Protein AF-A0A523MZY7-F1 (afdb_monomer_lite)

Structure (mmCIF, N/CA/C/O backbone):
data_AF-A0A523MZY7-F1
#
_entry.id   AF-A0A523MZY7-F1
#
loop_
_atom_site.group_PDB
_atom_site.id
_atom_site.type_symbol
_atom_site.label_atom_id
_atom_site.label_alt_id
_atom_site.label_comp_id
_atom_site.label_asym_id
_atom_site.label_entity_id
_atom_site.label_seq_id
_atom_site.pdbx_PDB_ins_code
_atom_site.Cartn_x
_atom_site.Cartn_y
_atom_site.Cartn_z
_atom_site.occupancy
_atom_site.B_iso_or_equiv
_atom_site.auth_seq_id
_atom_site.auth_comp_id
_atom_site.auth_asym_id
_atom_site.auth_atom_id
_atom_site.pdbx_PDB_model_num
ATOM 1 N N . PHE A 1 1 ? -5.854 -9.853 0.002 1.00 56.59 1 PHE A N 1
ATOM 2 C CA . PHE A 1 1 ? -6.912 -9.761 1.016 1.00 56.59 1 PHE A CA 1
ATOM 3 C C . PHE A 1 1 ? -6.216 -9.323 2.277 1.00 56.59 1 PHE A C 1
ATOM 5 O O . PHE A 1 1 ? -5.352 -10.054 2.744 1.00 56.59 1 PHE A O 1
ATOM 12 N N . GLY A 1 2 ? -6.508 -8.114 2.736 1.00 79.75 2 GLY A N 1
ATOM 13 C CA . GLY A 1 2 ? -5.930 -7.558 3.950 1.00 79.75 2 GLY A CA 1
ATOM 14 C C . GLY A 1 2 ? -7.008 -7.494 5.013 1.00 79.75 2 GLY A C 1
ATOM 15 O O . GLY A 1 2 ? -8.103 -7.003 4.743 1.00 79.75 2 GLY A O 1
ATOM 16 N N . ILE A 1 3 ? -6.705 -8.009 6.194 1.00 89.06 3 ILE A N 1
ATOM 17 C CA . ILE A 1 3 ? -7.482 -7.787 7.408 1.00 89.06 3 ILE A CA 1
ATOM 18 C C . ILE A 1 3 ? -6.542 -7.161 8.427 1.00 89.06 3 ILE A C 1
ATOM 20 O O . ILE A 1 3 ? -5.406 -7.611 8.577 1.00 89.06 3 ILE A O 1
ATOM 24 N N . ARG A 1 4 ? -7.006 -6.124 9.118 1.00 88.56 4 ARG A N 1
ATOM 25 C CA . ARG A 1 4 ? -6.245 -5.470 10.176 1.00 88.56 4 ARG A CA 1
ATOM 26 C C . ARG A 1 4 ? -7.137 -5.216 11.378 1.00 88.56 4 ARG A C 1
ATOM 28 O O . ARG A 1 4 ? -8.216 -4.648 11.254 1.00 88.56 4 ARG A O 1
ATOM 35 N N . SER A 1 5 ? -6.627 -5.618 12.532 1.00 83.25 5 SER A N 1
ATOM 36 C CA . SER A 1 5 ? -7.040 -5.162 13.854 1.00 83.25 5 SER A CA 1
ATOM 37 C C . SER A 1 5 ? -5.764 -4.697 14.546 1.00 83.25 5 SER A C 1
ATOM 39 O O . SER A 1 5 ? -4.733 -5.356 14.396 1.00 83.25 5 SER A O 1
ATOM 41 N N . GLY A 1 6 ? -5.792 -3.539 15.200 1.00 72.88 6 GLY A N 1
ATOM 42 C CA . GLY A 1 6 ? -4.598 -2.951 15.824 1.00 72.88 6 GLY A CA 1
ATOM 43 C C . GLY A 1 6 ? -4.802 -2.468 17.256 1.00 72.88 6 GLY A C 1
ATOM 44 O O . GLY A 1 6 ? -3.827 -2.112 17.899 1.00 72.88 6 GLY A O 1
ATOM 45 N N . ASP A 1 7 ? -6.040 -2.432 17.746 1.00 83.12 7 ASP A N 1
ATOM 46 C CA . ASP A 1 7 ? -6.404 -1.755 18.995 1.00 83.12 7 ASP A CA 1
ATOM 47 C C . ASP A 1 7 ? -7.493 -2.479 19.800 1.00 83.12 7 ASP A C 1
ATOM 49 O O . ASP A 1 7 ? -8.130 -1.878 20.663 1.00 83.12 7 ASP A O 1
ATOM 53 N N . ASP A 1 8 ? -7.758 -3.746 19.476 1.00 83.56 8 ASP A N 1
ATOM 54 C CA . ASP A 1 8 ? -8.823 -4.564 20.068 1.00 83.56 8 ASP A CA 1
ATOM 55 C C . ASP A 1 8 ? -10.235 -3.943 20.005 1.00 83.56 8 ASP A C 1
ATOM 57 O O . ASP A 1 8 ? -11.149 -4.359 20.723 1.00 83.56 8 ASP A O 1
ATOM 61 N N . GLN A 1 9 ? -10.450 -2.962 19.125 1.00 90.44 9 GLN A N 1
ATOM 62 C CA . GLN A 1 9 ? -11.734 -2.279 18.967 1.00 90.44 9 GLN A CA 1
ATOM 63 C C . GLN A 1 9 ? -12.217 -2.306 17.524 1.00 90.44 9 GLN A C 1
ATOM 65 O O . GLN A 1 9 ? -13.393 -2.583 17.282 1.00 90.44 9 GLN A O 1
ATOM 70 N N . HIS A 1 10 ? -11.319 -2.065 16.575 1.00 92.44 10 HIS A N 1
ATOM 71 C CA . HIS A 1 10 ? -11.664 -1.878 15.177 1.00 92.44 10 HIS A CA 1
ATOM 72 C C . HIS A 1 10 ? -11.153 -3.031 14.321 1.00 92.44 10 HIS A C 1
ATOM 74 O O . HIS A 1 10 ? -10.020 -3.489 14.459 1.00 92.44 10 HIS A O 1
ATOM 80 N N . VAL A 1 11 ? -11.983 -3.465 13.374 1.00 94.69 11 VAL A N 1
ATOM 81 C CA . VAL A 1 11 ? -11.591 -4.438 12.349 1.00 94.69 11 VAL A CA 1
ATOM 82 C C . VAL A 1 11 ? -11.784 -3.800 10.987 1.00 94.69 11 VAL A C 1
ATOM 84 O O . VAL A 1 11 ? -12.875 -3.338 10.659 1.00 94.69 11 VAL A O 1
ATOM 87 N N . LEU A 1 12 ? -10.723 -3.780 10.187 1.00 96.56 12 LEU A N 1
ATOM 88 C CA . LEU A 1 12 ? -10.733 -3.277 8.822 1.00 96.56 12 LEU A CA 1
ATOM 89 C C . LEU A 1 12 ? -10.444 -4.430 7.864 1.00 96.56 12 LEU A C 1
ATOM 91 O O . LEU A 1 12 ? -9.516 -5.209 8.082 1.00 96.56 12 LEU A O 1
ATOM 95 N N . VAL A 1 13 ? -11.223 -4.535 6.791 1.00 96.75 13 VAL A N 1
ATOM 96 C CA . VAL A 1 13 ? -11.083 -5.587 5.780 1.00 96.75 13 VAL A CA 1
ATOM 97 C C . VAL A 1 13 ? -11.081 -4.973 4.389 1.00 96.75 13 VAL A C 1
ATOM 99 O O . VAL A 1 13 ? -12.036 -4.307 3.993 1.00 96.75 13 VAL A O 1
ATOM 102 N N . ALA A 1 14 ? -10.028 -5.243 3.621 1.00 97.25 14 ALA A N 1
ATOM 103 C CA . ALA A 1 14 ? -9.974 -4.959 2.195 1.00 97.25 14 ALA A CA 1
ATOM 104 C C . ALA A 1 14 ? -10.728 -6.049 1.416 1.00 97.25 14 ALA A C 1
ATOM 106 O O . ALA A 1 14 ? -10.234 -7.164 1.211 1.00 97.25 14 ALA A O 1
ATOM 107 N N . ASP A 1 15 ? -11.940 -5.711 0.980 1.00 96.69 15 ASP A N 1
ATOM 108 C CA . ASP A 1 15 ? -12.843 -6.562 0.209 1.00 96.69 15 ASP A CA 1
ATOM 109 C C . ASP A 1 15 ? -12.569 -6.358 -1.290 1.00 96.69 15 ASP A C 1
ATOM 111 O O . ASP A 1 15 ? -13.301 -5.680 -2.017 1.00 96.69 15 ASP A O 1
ATOM 115 N N . LYS A 1 16 ? -11.414 -6.890 -1.710 1.00 95.31 16 LYS A N 1
ATOM 116 C CA . LYS A 1 16 ? -10.742 -6.615 -2.989 1.00 95.31 16 LYS A CA 1
ATOM 117 C C . LYS A 1 16 ? -11.675 -6.640 -4.196 1.00 95.31 16 LYS A C 1
ATOM 119 O O . LYS A 1 16 ? -11.757 -5.658 -4.926 1.00 95.31 16 LYS A O 1
ATOM 124 N N . ASP A 1 17 ? -12.347 -7.763 -4.424 1.00 95.06 17 ASP A N 1
ATOM 125 C CA . ASP A 1 17 ? -13.123 -7.977 -5.653 1.00 95.06 17 ASP A CA 1
ATOM 126 C C . ASP A 1 17 ? -14.490 -7.273 -5.617 1.00 95.06 17 ASP A C 1
ATOM 128 O O . ASP A 1 17 ? -15.185 -7.217 -6.623 1.00 95.06 17 ASP A O 1
ATOM 132 N N . ASN A 1 18 ? -14.839 -6.678 -4.475 1.00 96.25 18 ASN A N 1
ATOM 133 C CA . ASN A 1 18 ? -15.982 -5.787 -4.307 1.00 96.25 18 ASN A CA 1
ATOM 134 C C . ASN A 1 18 ? -15.560 -4.307 -4.249 1.00 96.25 18 ASN A C 1
ATOM 136 O O . ASN A 1 18 ? -16.384 -3.445 -3.942 1.00 96.25 18 ASN A O 1
ATOM 140 N N . HIS A 1 19 ? -14.282 -4.011 -4.525 1.00 97.00 19 HIS A N 1
ATOM 141 C CA . HIS A 1 19 ? -13.749 -2.660 -4.699 1.00 97.00 19 HIS A CA 1
ATOM 142 C C . HIS A 1 19 ? -14.017 -1.732 -3.507 1.00 97.00 19 HIS A C 1
ATOM 144 O O . HIS A 1 19 ? -14.369 -0.563 -3.680 1.00 97.00 19 HIS A O 1
ATOM 150 N N . ARG A 1 20 ? -13.882 -2.262 -2.285 1.00 97.25 20 ARG A N 1
ATOM 151 C CA . AR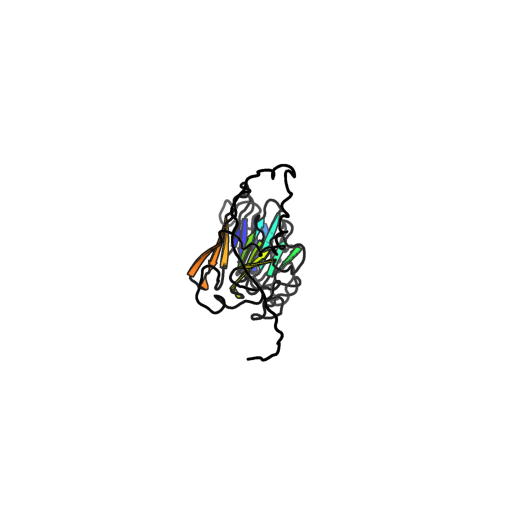G A 1 20 ? -14.187 -1.526 -1.054 1.00 97.25 20 ARG A CA 1
ATOM 152 C C . ARG A 1 20 ? -13.337 -1.960 0.132 1.00 97.25 20 ARG A C 1
ATOM 154 O O . ARG A 1 20 ? -12.790 -3.061 0.157 1.00 97.25 20 ARG A O 1
ATOM 161 N N . VAL A 1 21 ? -13.283 -1.098 1.141 1.00 97.75 21 VAL A N 1
ATOM 162 C CA . VAL A 1 21 ? -12.788 -1.448 2.478 1.00 97.75 21 VAL A CA 1
ATOM 163 C C . VAL A 1 21 ? -13.945 -1.348 3.458 1.00 97.75 21 VAL A C 1
ATOM 165 O O . VAL A 1 21 ? -14.637 -0.333 3.496 1.00 97.75 21 VAL A O 1
ATOM 168 N N . LEU A 1 22 ? -14.152 -2.405 4.233 1.00 96.88 22 LEU A N 1
ATOM 169 C CA . LEU A 1 22 ? -15.169 -2.485 5.272 1.00 96.88 22 LEU A CA 1
ATOM 170 C C . LEU A 1 22 ? -14.530 -2.248 6.635 1.00 96.88 22 LEU A C 1
ATOM 172 O O . LEU A 1 22 ? -13.467 -2.795 6.920 1.00 96.88 22 LEU A O 1
ATOM 176 N N . ILE A 1 23 ? -15.186 -1.448 7.468 1.00 96.56 23 ILE A N 1
ATOM 177 C CA . ILE A 1 23 ? -14.734 -1.126 8.819 1.00 96.56 23 ILE A CA 1
ATOM 178 C C . ILE A 1 23 ? -15.853 -1.472 9.793 1.00 96.56 23 ILE A C 1
ATOM 180 O O . ILE A 1 23 ? -16.977 -0.979 9.668 1.00 96.56 23 ILE A O 1
ATOM 184 N N . TRP A 1 24 ? -15.519 -2.286 10.784 1.00 95.94 24 TRP A N 1
ATOM 185 C CA . TRP A 1 24 ? -16.315 -2.481 11.983 1.00 95.94 24 TRP A CA 1
ATOM 186 C C . TRP A 1 24 ? -15.706 -1.633 13.094 1.00 95.94 24 TRP A C 1
ATOM 188 O O . TRP A 1 24 ? -14.524 -1.768 13.407 1.00 95.94 24 TRP A O 1
ATOM 198 N N . GLN A 1 25 ? -16.517 -0.766 13.695 1.00 92.50 25 GLN A N 1
ATOM 199 C CA . GLN A 1 25 ? -16.119 0.073 14.830 1.00 92.50 25 GLN A CA 1
ATOM 200 C C . GLN A 1 25 ? -16.087 -0.693 16.154 1.00 92.50 25 GLN A C 1
ATOM 202 O O . GLN A 1 25 ? -15.711 -0.155 17.192 1.00 92.50 25 GLN A O 1
ATOM 207 N N . LYS A 1 26 ? -16.554 -1.941 16.125 1.00 90.06 26 LYS A N 1
ATOM 208 C CA . LYS A 1 26 ? -16.527 -2.878 17.239 1.00 90.06 26 LYS A CA 1
ATOM 209 C C . LYS A 1 26 ? -16.187 -4.251 16.703 1.00 90.06 26 LYS A C 1
ATOM 211 O O . LYS A 1 26 ? -16.700 -4.634 15.653 1.00 90.06 26 LYS A O 1
ATOM 216 N N . ILE A 1 27 ? -15.415 -5.020 17.462 1.00 89.44 27 ILE A N 1
ATOM 217 C CA . ILE A 1 27 ? -15.162 -6.421 17.129 1.00 89.44 27 ILE A CA 1
ATOM 218 C C . ILE A 1 27 ? -16.510 -7.160 17.005 1.00 89.44 27 ILE A C 1
ATOM 220 O O . ILE A 1 27 ? -17.292 -7.175 17.965 1.00 89.44 27 ILE A O 1
ATOM 224 N N . PRO A 1 28 ? -16.810 -7.766 15.841 1.00 88.19 28 PRO A N 1
ATOM 225 C CA . PRO A 1 28 ? -18.049 -8.504 15.650 1.00 88.19 28 PRO A CA 1
ATOM 226 C C . PRO A 1 28 ? -18.034 -9.782 16.498 1.00 88.19 28 PRO A C 1
ATOM 228 O O . PRO A 1 28 ? -17.100 -10.575 16.425 1.00 88.19 28 PRO A O 1
ATOM 231 N N . PHE A 1 29 ? -19.084 -9.996 17.295 1.00 88.25 29 PHE A N 1
ATOM 232 C CA . PHE A 1 29 ? -19.217 -11.169 18.179 1.00 88.25 29 PHE A CA 1
ATOM 233 C C . PHE A 1 29 ? -20.320 -12.151 17.760 1.00 88.25 29 PHE A C 1
ATOM 235 O O . PHE A 1 29 ? -20.590 -13.111 18.475 1.00 88.25 29 PHE A O 1
ATOM 242 N N . ASN A 1 30 ? -20.961 -11.913 16.614 1.00 91.88 30 ASN A N 1
ATOM 243 C CA . ASN A 1 30 ? -21.962 -12.797 16.022 1.00 91.88 30 ASN A CA 1
ATOM 244 C C . ASN A 1 30 ? -21.773 -12.863 14.504 1.00 91.88 30 ASN A C 1
ATOM 246 O O . ASN A 1 30 ? -21.334 -11.891 13.884 1.00 91.88 30 ASN A O 1
ATOM 250 N N . ASP A 1 31 ? -22.182 -13.981 13.910 1.00 91.88 31 ASP A N 1
ATOM 251 C CA . ASP A 1 31 ? -22.191 -14.164 12.460 1.00 91.88 31 ASP A CA 1
ATOM 252 C C . ASP A 1 31 ? -23.152 -13.185 11.770 1.00 91.88 31 ASP A C 1
ATOM 254 O O . ASP A 1 31 ? -24.211 -12.839 12.298 1.00 91.88 31 ASP A O 1
ATOM 258 N N . GLY A 1 32 ? -22.797 -12.759 10.554 1.00 88.69 32 GLY A N 1
ATOM 259 C CA . GLY A 1 32 ? -23.635 -11.869 9.741 1.00 88.69 32 GLY A CA 1
ATOM 260 C C . GLY A 1 32 ? -23.667 -10.413 10.217 1.00 88.69 32 GLY A C 1
ATOM 261 O O . GLY A 1 32 ? -24.560 -9.664 9.828 1.00 88.69 32 GLY A O 1
ATOM 262 N N . TRP A 1 33 ? -22.716 -10.000 11.056 1.00 91.88 33 TRP A N 1
ATOM 263 C CA . TRP A 1 33 ? -22.623 -8.623 11.528 1.00 91.88 33 TRP A CA 1
ATOM 264 C C . TRP A 1 33 ? -22.235 -7.659 10.398 1.00 91.88 33 TRP A C 1
ATOM 266 O O . TRP A 1 33 ? -21.157 -7.769 9.812 1.00 91.88 33 TRP A O 1
ATOM 276 N N . ASN A 1 34 ? -23.081 -6.663 10.134 1.00 92.38 34 ASN A N 1
ATOM 277 C CA . ASN A 1 34 ? -22.824 -5.642 9.118 1.00 92.38 34 ASN A CA 1
ATOM 278 C C . ASN A 1 34 ? -21.663 -4.713 9.496 1.00 92.38 34 ASN A C 1
ATOM 280 O O . ASN A 1 34 ? -21.620 -4.200 10.609 1.00 92.38 34 ASN A O 1
ATOM 284 N N . ALA A 1 35 ? -20.773 -4.424 8.549 1.00 95.31 35 ALA A N 1
ATOM 285 C CA . ALA A 1 35 ? -19.801 -3.350 8.729 1.00 95.31 35 ALA A CA 1
ATOM 286 C C . ALA A 1 35 ? -20.507 -2.010 9.000 1.00 95.31 35 ALA A C 1
ATOM 288 O O . ALA A 1 35 ? -21.616 -1.772 8.516 1.00 95.31 35 ALA A O 1
ATOM 289 N N . ASP A 1 36 ? -19.845 -1.131 9.745 1.00 95.88 36 ASP A N 1
ATOM 290 C CA . ASP A 1 36 ? -20.361 0.196 10.082 1.00 95.88 36 ASP A CA 1
ATOM 291 C C . ASP A 1 36 ? -20.020 1.220 8.993 1.00 95.88 36 ASP A C 1
ATOM 293 O O . ASP A 1 36 ? -20.803 2.131 8.722 1.00 95.88 36 ASP A O 1
ATOM 297 N N . VAL A 1 37 ? -18.853 1.068 8.354 1.00 97.06 37 VAL A N 1
ATOM 298 C CA . VAL A 1 37 ? -18.351 1.987 7.324 1.00 97.06 37 VAL A CA 1
ATOM 299 C C . VAL A 1 37 ? -17.821 1.227 6.109 1.00 97.06 37 VAL A C 1
ATOM 301 O O . VAL A 1 37 ? -17.191 0.177 6.231 1.00 97.06 37 VAL A O 1
ATOM 304 N N . CYS A 1 38 ? -18.065 1.788 4.927 1.00 97.50 38 CYS A N 1
ATOM 305 C CA . CYS A 1 38 ? -17.578 1.324 3.638 1.00 97.50 38 CYS A CA 1
ATOM 306 C C . CYS A 1 38 ? -16.819 2.444 2.912 1.00 97.50 38 CYS A C 1
ATOM 308 O O . CYS A 1 38 ? -17.392 3.479 2.561 1.00 97.50 38 CYS A O 1
ATOM 310 N N . LEU A 1 39 ? -15.527 2.234 2.659 1.00 97.88 39 LEU A N 1
ATOM 311 C CA . LEU A 1 39 ? -14.688 3.127 1.856 1.00 97.88 39 LEU A CA 1
ATOM 312 C C . LEU A 1 39 ? -14.619 2.657 0.403 1.00 97.88 39 LEU A C 1
ATOM 314 O O . LEU A 1 39 ? -14.754 1.468 0.118 1.00 97.88 39 LEU A O 1
ATOM 318 N N . GLY A 1 40 ? -14.386 3.595 -0.516 1.00 96.38 40 GLY A N 1
ATOM 319 C CA . GLY A 1 40 ? -14.302 3.333 -1.958 1.00 96.38 40 GLY A CA 1
ATOM 320 C C . GLY A 1 40 ? -15.642 3.352 -2.693 1.00 96.38 40 GLY A C 1
ATOM 321 O O . GLY A 1 40 ? -15.675 3.576 -3.901 1.00 96.38 40 GLY A O 1
ATOM 322 N N . GLN A 1 41 ? -16.752 3.192 -1.972 1.00 96.56 41 GLN A N 1
ATOM 323 C CA . GLN A 1 41 ? -18.109 3.106 -2.518 1.00 96.56 41 GLN A CA 1
ATOM 324 C C . GLN A 1 41 ? -19.040 4.149 -1.892 1.00 96.56 41 GLN A C 1
ATOM 326 O O . GLN A 1 41 ? -18.703 4.768 -0.881 1.00 96.56 41 GLN A O 1
ATOM 331 N N . PHE A 1 42 ? -20.216 4.346 -2.497 1.00 93.69 42 PHE A N 1
ATOM 332 C CA . PHE A 1 42 ? -21.271 5.189 -1.920 1.00 93.69 42 PHE A CA 1
ATOM 333 C C . PHE A 1 42 ? -21.856 4.575 -0.643 1.00 93.69 42 PHE A C 1
ATOM 335 O O . PHE A 1 42 ? -22.173 5.296 0.306 1.00 93.69 42 PHE A O 1
ATOM 342 N N . GLY A 1 43 ? -21.965 3.249 -0.597 1.00 94.12 43 GLY A N 1
ATOM 343 C CA . GLY A 1 43 ? -22.497 2.528 0.543 1.00 94.12 43 GLY A CA 1
ATOM 344 C C . GLY A 1 43 ? -22.133 1.049 0.538 1.00 94.12 43 GLY A C 1
ATOM 345 O O . GLY A 1 43 ? -21.089 0.632 0.040 1.00 94.12 43 GLY A O 1
ATOM 346 N N . MET A 1 44 ? -22.991 0.259 1.181 1.00 94.25 44 MET A N 1
ATOM 347 C CA . MET A 1 44 ? -22.739 -1.150 1.483 1.00 94.25 44 MET A CA 1
ATOM 348 C C . MET A 1 44 ? -23.112 -2.099 0.346 1.00 94.25 44 MET A C 1
ATOM 350 O O . MET A 1 44 ? -22.777 -3.279 0.441 1.00 94.25 44 MET A O 1
ATOM 354 N N . ASP A 1 45 ? -23.748 -1.632 -0.730 1.00 93.56 45 ASP A N 1
ATOM 355 C CA . ASP A 1 45 ? -24.349 -2.482 -1.772 1.00 93.56 45 ASP A CA 1
ATOM 356 C C . ASP A 1 45 ? -23.632 -2.385 -3.124 1.00 93.56 45 ASP A C 1
ATOM 358 O O . ASP A 1 45 ? -23.650 -3.339 -3.899 1.00 93.56 45 ASP A O 1
ATOM 362 N N . GLU A 1 46 ? -22.908 -1.297 -3.374 1.00 94.81 46 GLU A N 1
ATOM 363 C CA . GLU A 1 46 ? -22.152 -1.082 -4.605 1.00 94.81 46 GLU A CA 1
ATOM 364 C C . GLU A 1 46 ? -20.856 -1.899 -4.630 1.00 94.81 46 GLU A C 1
ATOM 366 O O . GLU A 1 46 ? -20.206 -2.111 -3.603 1.00 94.81 46 GLU A O 1
ATOM 371 N N . ARG A 1 47 ? -20.491 -2.390 -5.817 1.00 94.75 47 ARG A N 1
ATOM 372 C CA . ARG A 1 47 ? -19.370 -3.325 -6.011 1.00 94.75 47 ARG A CA 1
ATOM 373 C C . ARG A 1 47 ? -18.469 -2.961 -7.179 1.00 94.75 47 ARG A C 1
ATOM 375 O O . ARG A 1 47 ? -17.490 -3.648 -7.416 1.00 94.75 47 ARG A O 1
ATOM 382 N N . GLU A 1 48 ? -18.803 -1.919 -7.926 1.00 97.12 48 GLU A N 1
ATOM 383 C CA . GLU A 1 48 ? -18.102 -1.611 -9.165 1.00 97.12 48 GLU A CA 1
ATOM 384 C C . GLU A 1 48 ? -16.804 -0.852 -8.891 1.00 97.12 48 GLU A C 1
ATOM 386 O O . GLU A 1 48 ? -16.757 0.058 -8.053 1.00 97.12 48 GLU A O 1
ATOM 391 N N . ALA A 1 49 ? -15.753 -1.196 -9.635 1.00 97.19 49 ALA A N 1
ATOM 392 C CA . ALA A 1 49 ? -14.488 -0.475 -9.608 1.00 97.19 49 ALA A CA 1
ATOM 393 C C . ALA A 1 49 ? -14.722 1.014 -9.847 1.00 97.19 49 ALA A C 1
ATOM 395 O O . ALA A 1 49 ? -15.430 1.388 -10.783 1.00 97.19 49 ALA A O 1
ATOM 396 N N . ASN A 1 50 ? -14.129 1.857 -9.003 1.00 97.31 50 ASN A N 1
ATOM 397 C CA . ASN A 1 50 ? -14.264 3.305 -9.102 1.00 97.31 50 ASN A CA 1
ATOM 398 C C . ASN A 1 50 ? -15.729 3.772 -9.235 1.00 97.31 50 ASN A C 1
ATOM 400 O O . ASN A 1 50 ? -16.046 4.700 -9.971 1.00 97.31 50 ASN A O 1
ATOM 404 N N . ARG A 1 51 ? -16.641 3.090 -8.523 1.00 96.06 51 ARG A N 1
ATOM 405 C CA . ARG A 1 51 ? -18.091 3.355 -8.524 1.00 96.06 51 ARG A CA 1
ATOM 406 C C . ARG A 1 51 ? -18.740 3.256 -9.912 1.00 96.06 51 ARG A C 1
ATOM 408 O O . ARG A 1 51 ? -19.735 3.926 -10.181 1.00 96.06 51 ARG A O 1
ATOM 415 N N . GLY A 1 52 ? -18.196 2.401 -10.778 1.00 95.31 52 GLY A N 1
ATOM 416 C CA . GLY A 1 52 ? -18.723 2.133 -12.119 1.00 95.31 52 GLY A CA 1
ATOM 417 C C . GLY A 1 52 ? -18.086 2.963 -13.230 1.00 95.31 52 GLY A C 1
ATOM 418 O O . GLY A 1 52 ? -18.422 2.755 -14.394 1.00 95.31 52 GLY A O 1
ATOM 419 N N . ASP A 1 53 ? -17.155 3.859 -12.903 1.00 94.31 53 ASP A N 1
ATOM 420 C CA . ASP A 1 53 ? -16.390 4.632 -13.878 1.00 94.31 53 ASP A CA 1
ATOM 421 C C . ASP A 1 53 ? -14.900 4.323 -13.719 1.00 94.31 53 ASP A C 1
ATOM 423 O O . ASP A 1 53 ? -14.182 4.949 -12.943 1.00 94.31 53 ASP A O 1
ATOM 427 N N . PHE A 1 54 ? -14.444 3.289 -14.432 1.00 89.06 54 PHE A N 1
ATOM 428 C CA . PHE A 1 54 ? -13.115 2.705 -14.247 1.00 89.06 54 PHE A CA 1
ATOM 429 C C . PHE A 1 54 ? -11.979 3.732 -14.345 1.00 89.06 54 PHE A C 1
ATOM 431 O O . PHE A 1 54 ? -11.011 3.610 -13.597 1.00 89.06 54 PHE A O 1
ATOM 438 N N . ASP A 1 55 ? -12.092 4.737 -15.216 1.00 90.69 55 ASP A N 1
ATOM 439 C CA . ASP A 1 55 ? -11.030 5.721 -15.450 1.00 90.69 55 ASP A CA 1
ATOM 440 C C . ASP A 1 55 ? -11.159 6.979 -14.584 1.00 90.69 55 ASP A C 1
ATOM 442 O O . ASP A 1 55 ? -10.160 7.655 -14.331 1.00 90.69 55 ASP A O 1
ATOM 446 N N . ASN A 1 56 ? -12.355 7.273 -14.076 1.00 93.12 56 ASN A N 1
ATOM 447 C CA . ASN A 1 56 ? -12.605 8.435 -13.236 1.00 93.12 56 ASN A CA 1
ATOM 448 C C . ASN A 1 56 ? -12.336 8.121 -11.760 1.00 93.12 56 ASN A C 1
ATOM 450 O O . ASN A 1 56 ? -13.233 7.819 -10.971 1.00 93.12 56 ASN A O 1
ATOM 454 N N . VAL A 1 57 ? -11.061 8.182 -11.392 1.00 97.38 57 VAL A N 1
ATOM 455 C CA . VAL A 1 57 ? -10.623 8.015 -10.006 1.00 97.38 57 VAL A CA 1
ATOM 456 C C . VAL A 1 57 ? -10.725 9.324 -9.231 1.00 97.38 57 VAL A C 1
ATOM 458 O O . VAL A 1 57 ? -10.411 10.397 -9.737 1.00 97.38 57 VAL A O 1
ATOM 461 N N . THR A 1 58 ? -11.145 9.232 -7.975 1.00 98.12 58 THR A N 1
ATOM 462 C CA . THR A 1 58 ? -11.274 10.364 -7.050 1.00 98.12 58 THR A CA 1
ATOM 463 C C . THR A 1 58 ? -10.707 9.958 -5.676 1.00 98.12 58 THR A C 1
ATOM 465 O O . THR A 1 58 ? -10.338 8.788 -5.494 1.00 98.12 58 THR A O 1
ATOM 468 N N . PRO A 1 59 ? -10.583 10.865 -4.684 1.00 98.31 59 PRO A N 1
ATOM 469 C CA . PRO A 1 59 ? -10.125 10.478 -3.344 1.00 98.31 59 PRO A CA 1
ATOM 470 C C . PRO A 1 59 ? -11.100 9.557 -2.591 1.00 98.31 59 PRO A C 1
ATOM 472 O O . PRO A 1 59 ? -10.731 9.000 -1.560 1.00 98.31 59 PRO A O 1
ATOM 475 N N . GLU A 1 60 ? -12.335 9.390 -3.068 1.00 97.94 60 GLU A N 1
ATOM 476 C CA . GLU A 1 60 ? -13.371 8.567 -2.437 1.00 97.94 60 GLU A CA 1
ATOM 477 C C . GLU A 1 60 ? -13.569 7.186 -3.093 1.00 97.94 60 GLU A C 1
ATOM 479 O O . GLU A 1 60 ? -14.413 6.406 -2.630 1.00 97.94 60 GLU A O 1
ATOM 484 N N . THR A 1 61 ? -12.858 6.892 -4.187 1.00 98.06 61 THR A N 1
ATOM 485 C CA . THR A 1 61 ? -13.037 5.676 -4.995 1.00 98.06 61 THR A CA 1
ATOM 486 C C . THR A 1 61 ? -11.913 4.666 -4.796 1.00 98.06 61 THR A C 1
ATOM 488 O O . THR A 1 61 ? -10.761 5.037 -4.582 1.00 98.06 61 THR A O 1
ATOM 491 N N . LEU A 1 62 ? -12.234 3.377 -4.923 1.00 98.06 62 LEU A N 1
ATOM 492 C CA . LEU A 1 62 ? -11.255 2.289 -4.887 1.00 98.06 62 LEU A CA 1
ATOM 493 C C . LEU A 1 62 ? -11.433 1.341 -6.078 1.00 98.06 62 LEU A C 1
ATOM 495 O O . LEU A 1 62 ? -12.525 1.185 -6.633 1.00 98.06 62 LEU A O 1
ATOM 499 N N . SER A 1 63 ? -10.350 0.660 -6.431 1.00 97.94 63 SER A N 1
ATOM 500 C CA . SER A 1 63 ? -10.281 -0.387 -7.434 1.00 97.94 63 SER A CA 1
ATOM 501 C C . SER A 1 63 ? -9.348 -1.507 -6.967 1.00 97.94 63 SER A C 1
ATOM 503 O O . SER A 1 63 ? -8.135 -1.340 -6.898 1.00 97.94 63 SER A O 1
ATOM 505 N N . PHE A 1 64 ? -9.910 -2.682 -6.669 1.00 97.31 64 PHE A N 1
ATOM 506 C CA . PHE A 1 64 ? -9.159 -3.844 -6.184 1.00 97.31 64 PHE A CA 1
ATOM 507 C C . PHE A 1 64 ? -8.272 -3.555 -4.956 1.00 97.31 64 PHE A C 1
ATOM 509 O O . PHE A 1 64 ? -7.083 -3.873 -4.995 1.00 97.31 64 PHE A O 1
ATOM 516 N N . PRO A 1 65 ? -8.796 -2.987 -3.851 1.00 97.88 65 PRO A N 1
ATOM 517 C CA . PRO A 1 65 ? -7.974 -2.732 -2.675 1.00 97.88 65 PRO A CA 1
ATOM 518 C C . PRO A 1 65 ? -7.445 -4.049 -2.095 1.00 97.88 65 PRO A C 1
ATOM 520 O O . PRO A 1 65 ? -8.208 -4.988 -1.857 1.00 97.88 65 PRO A O 1
ATOM 523 N N . THR A 1 66 ? -6.137 -4.154 -1.881 1.00 97.56 66 THR A N 1
ATOM 524 C CA . THR A 1 66 ? -5.502 -5.426 -1.493 1.00 97.56 66 THR A CA 1
ATOM 525 C C . THR A 1 66 ? -5.137 -5.505 -0.025 1.00 97.56 66 THR A C 1
ATOM 527 O O . THR A 1 66 ? -5.199 -6.608 0.531 1.00 97.56 66 THR A O 1
ATOM 530 N N . SER A 1 67 ? -4.788 -4.363 0.570 1.00 97.31 67 SER A N 1
ATOM 531 C CA . SER A 1 67 ? -4.327 -4.229 1.948 1.00 97.31 67 SER A CA 1
ATOM 532 C C . SER A 1 67 ? -4.878 -2.966 2.606 1.00 97.31 67 SER A C 1
ATOM 534 O O . SER A 1 67 ? -5.168 -1.969 1.938 1.00 97.31 67 SER A O 1
ATOM 536 N N . VAL A 1 68 ? -5.038 -3.039 3.924 1.00 97.00 68 VAL A N 1
ATOM 537 C CA . VAL A 1 68 ? -5.455 -1.941 4.790 1.00 97.00 68 VAL A CA 1
ATOM 538 C C . VAL A 1 68 ? -4.612 -1.972 6.060 1.00 97.00 68 VAL A C 1
ATOM 540 O O . VAL A 1 68 ? -4.450 -3.025 6.673 1.00 97.00 68 VAL A O 1
ATOM 543 N N . PHE A 1 69 ? -4.103 -0.814 6.468 1.00 95.62 69 PHE A N 1
ATOM 544 C CA . PHE A 1 69 ? -3.373 -0.635 7.716 1.00 95.62 69 PHE A CA 1
ATOM 545 C C . PHE A 1 69 ? -4.042 0.457 8.548 1.00 95.62 69 PHE A C 1
ATOM 547 O O . PHE A 1 69 ? -4.467 1.482 8.018 1.00 95.62 69 PHE A O 1
ATOM 554 N N . PHE A 1 70 ? -4.122 0.242 9.856 1.00 94.81 70 PHE A N 1
ATOM 555 C CA . PHE A 1 70 ? -4.645 1.205 10.816 1.00 94.81 70 PHE A CA 1
ATOM 556 C C . PHE A 1 70 ? -3.612 1.405 11.920 1.00 94.81 70 PHE A C 1
ATOM 558 O O . PHE A 1 70 ? -3.145 0.421 12.497 1.00 94.81 70 PHE A O 1
ATOM 565 N N . HIS A 1 71 ? -3.262 2.667 12.174 1.00 91.50 71 HIS A N 1
ATOM 566 C CA . HIS A 1 71 ? -2.332 3.074 13.220 1.00 91.50 71 HIS A CA 1
ATOM 567 C C . HIS A 1 71 ? -3.105 3.695 14.399 1.00 91.50 71 HIS A C 1
ATOM 569 O O . HIS A 1 71 ? -3.527 4.850 14.292 1.00 91.50 71 HIS A O 1
ATOM 575 N N . PRO A 1 72 ? -3.310 2.969 15.515 1.00 88.75 72 PRO A N 1
ATOM 576 C CA . PRO A 1 72 ? -4.209 3.395 16.591 1.00 88.75 72 PRO A CA 1
ATOM 577 C C . PRO A 1 72 ? -3.819 4.712 17.261 1.00 88.75 72 PRO A C 1
ATOM 579 O O . PRO A 1 72 ? -4.686 5.534 17.546 1.00 88.75 72 PRO A O 1
ATOM 582 N N . GLU A 1 73 ? -2.523 4.947 17.470 1.00 87.88 73 GLU A N 1
ATOM 583 C CA . GLU A 1 73 ? -2.047 6.120 18.216 1.00 87.88 73 GLU A CA 1
ATOM 584 C C . GLU A 1 73 ? -2.267 7.431 17.454 1.00 87.88 73 GLU A C 1
ATOM 586 O O . GLU A 1 73 ? -2.580 8.464 18.043 1.00 87.88 73 GLU A O 1
ATOM 591 N N . THR A 1 74 ? -2.133 7.392 16.125 1.00 89.56 74 THR A N 1
ATOM 592 C CA . THR A 1 74 ? -2.345 8.569 15.262 1.00 89.56 74 THR A CA 1
ATOM 593 C C . THR A 1 74 ? -3.750 8.609 14.672 1.00 89.56 74 THR A C 1
ATOM 595 O O . THR A 1 74 ? -4.191 9.656 14.203 1.00 89.56 74 THR A O 1
ATOM 598 N N . GLY A 1 75 ? -4.455 7.476 14.666 1.00 92.06 75 GLY A N 1
ATOM 599 C CA . GLY A 1 75 ? -5.743 7.293 14.008 1.00 92.06 75 GLY A CA 1
ATOM 600 C C . GLY A 1 75 ? -5.663 7.180 12.483 1.00 92.06 75 GLY A C 1
ATOM 601 O O . GLY A 1 75 ? -6.712 7.148 11.838 1.00 92.06 75 GLY A O 1
ATOM 602 N N . LYS A 1 76 ? -4.465 7.138 11.885 1.00 94.62 76 LYS A N 1
ATOM 603 C CA . LYS A 1 76 ? -4.304 7.104 10.424 1.00 94.62 76 LYS A CA 1
ATOM 604 C C . LYS A 1 76 ? -4.706 5.752 9.840 1.00 94.62 76 LYS A C 1
ATOM 606 O O . LYS A 1 76 ? -4.395 4.700 10.401 1.00 94.62 76 LYS A O 1
ATOM 611 N N . VAL A 1 77 ? -5.351 5.792 8.677 1.00 97.00 77 VAL A N 1
ATOM 612 C CA . VAL A 1 77 ? -5.716 4.605 7.891 1.00 97.00 77 VAL A CA 1
ATOM 613 C C . VAL A 1 77 ? -5.038 4.685 6.535 1.00 97.00 77 VAL A C 1
ATOM 615 O O . VAL A 1 77 ? -5.101 5.716 5.872 1.00 97.00 77 VAL A O 1
ATOM 618 N N . PHE A 1 78 ? -4.433 3.587 6.109 1.00 97.94 78 PHE A N 1
ATOM 619 C CA . PHE A 1 78 ? -3.760 3.449 4.825 1.00 97.94 78 PHE A CA 1
ATOM 620 C C . PHE A 1 78 ? -4.448 2.334 4.052 1.00 97.94 78 PHE A C 1
ATOM 622 O O . PHE A 1 78 ? -4.707 1.266 4.605 1.00 97.94 78 PHE A O 1
ATOM 629 N N . VAL A 1 79 ? -4.740 2.561 2.778 1.00 98.50 79 VAL A N 1
ATOM 630 C CA . VAL A 1 79 ? -5.342 1.554 1.901 1.00 98.50 79 VAL A CA 1
ATOM 631 C C . VAL A 1 79 ? -4.511 1.448 0.640 1.00 98.50 79 VAL A C 1
ATOM 633 O O . VAL A 1 79 ? -4.321 2.435 -0.070 1.00 98.50 79 VAL A O 1
ATOM 636 N N . VAL A 1 80 ? -4.049 0.235 0.345 1.00 98.62 80 VAL A N 1
ATOM 637 C CA . VAL A 1 80 ? -3.422 -0.084 -0.937 1.00 98.62 80 VAL A CA 1
ATOM 638 C C . VAL A 1 80 ? -4.527 -0.278 -1.964 1.00 98.62 80 VAL A C 1
ATOM 640 O O . VAL A 1 80 ? -5.263 -1.263 -1.919 1.00 98.62 80 VAL A O 1
ATOM 643 N N . ASP A 1 81 ? -4.637 0.668 -2.887 1.00 98.44 81 ASP A N 1
ATOM 644 C CA . ASP A 1 81 ? -5.614 0.700 -3.970 1.00 98.44 81 ASP A CA 1
ATOM 645 C C . ASP A 1 81 ? -4.952 0.203 -5.266 1.00 98.44 81 ASP A C 1
ATOM 647 O O . ASP A 1 81 ? -4.593 0.972 -6.165 1.00 98.44 81 ASP A O 1
ATOM 651 N N . GLN A 1 82 ? -4.708 -1.111 -5.310 1.00 98.19 82 GLN A N 1
ATOM 652 C CA . GLN A 1 82 ? -3.860 -1.763 -6.312 1.00 98.19 82 GLN A CA 1
ATOM 653 C C . GLN A 1 82 ? -4.272 -1.440 -7.750 1.00 98.19 82 GLN A C 1
ATOM 655 O O . GLN A 1 82 ? -3.418 -1.132 -8.579 1.00 98.19 82 GLN A O 1
ATOM 660 N N . GLY A 1 83 ? -5.568 -1.523 -8.060 1.00 97.44 83 GLY A N 1
ATOM 661 C CA . GLY A 1 83 ? -6.094 -1.316 -9.411 1.00 97.44 83 GLY A CA 1
ATOM 662 C C . GLY A 1 83 ? -5.953 0.122 -9.913 1.00 97.44 83 GLY A C 1
ATOM 663 O O . GLY A 1 83 ? -6.149 0.374 -11.104 1.00 97.44 83 GLY A O 1
ATOM 664 N N . ASN A 1 84 ? -5.607 1.051 -9.022 1.00 98.31 84 ASN A N 1
ATOM 665 C CA . ASN A 1 84 ? -5.308 2.443 -9.330 1.00 98.31 84 ASN A CA 1
ATOM 666 C C . ASN A 1 84 ? -3.843 2.813 -9.034 1.00 98.31 84 ASN A C 1
ATOM 668 O O . ASN A 1 84 ? -3.520 3.996 -9.009 1.00 98.31 84 ASN A O 1
ATOM 672 N N . ASN A 1 85 ? -2.970 1.822 -8.806 1.00 98.44 85 ASN A N 1
ATOM 673 C CA . ASN A 1 85 ? -1.528 1.994 -8.601 1.00 98.44 85 ASN A CA 1
ATOM 674 C C . ASN A 1 85 ? -1.153 2.983 -7.486 1.00 98.44 85 ASN A C 1
ATOM 676 O O . ASN A 1 85 ? -0.147 3.688 -7.577 1.00 98.44 85 ASN A O 1
ATOM 680 N N . ARG A 1 86 ? -1.960 3.041 -6.421 1.00 98.56 86 ARG A N 1
ATOM 681 C CA . ARG A 1 86 ? -1.817 4.061 -5.381 1.00 98.56 86 ARG A CA 1
ATOM 682 C C . ARG A 1 86 ? -2.015 3.522 -3.974 1.00 98.56 86 ARG A C 1
ATOM 684 O O . ARG A 1 86 ? -2.619 2.472 -3.769 1.00 98.56 86 ARG A O 1
ATOM 691 N N . VAL A 1 87 ? -1.543 4.294 -3.004 1.00 98.75 87 VAL A N 1
ATOM 692 C CA . VAL A 1 87 ? -1.926 4.156 -1.596 1.00 98.75 87 VAL A CA 1
ATOM 693 C C . VAL A 1 87 ? -2.683 5.410 -1.196 1.00 98.75 87 VAL A C 1
ATOM 695 O O . VAL A 1 87 ? -2.185 6.515 -1.395 1.00 98.75 87 VAL A O 1
ATOM 698 N N . LEU A 1 88 ? -3.880 5.238 -0.645 1.00 98.75 88 LEU A N 1
ATOM 699 C CA . LEU A 1 88 ? -4.686 6.319 -0.087 1.00 98.75 88 LEU A CA 1
ATOM 700 C C . LEU A 1 88 ? -4.527 6.358 1.430 1.00 98.75 88 LEU A C 1
ATOM 702 O O . LEU A 1 88 ? -4.522 5.311 2.078 1.00 98.75 88 LEU A O 1
ATOM 706 N N . ILE A 1 89 ? -4.416 7.562 1.988 1.00 98.56 89 ILE A N 1
ATOM 707 C CA . ILE A 1 89 ? -4.196 7.777 3.418 1.00 98.56 89 ILE A CA 1
ATOM 708 C C . ILE A 1 89 ? -5.273 8.713 3.959 1.00 98.56 89 ILE A C 1
ATOM 710 O O . ILE A 1 89 ? -5.484 9.803 3.426 1.00 98.56 89 ILE A O 1
ATOM 714 N N . TRP A 1 90 ? -5.922 8.302 5.043 1.00 98.31 90 TRP A N 1
ATOM 715 C CA . TRP A 1 90 ? -6.817 9.130 5.841 1.00 98.31 90 TRP A CA 1
ATOM 716 C C . TRP A 1 90 ? -6.112 9.530 7.130 1.00 98.31 90 TRP A C 1
ATOM 718 O O . TRP A 1 90 ? -5.499 8.696 7.797 1.00 98.31 90 TRP A O 1
ATOM 728 N N . ASP A 1 91 ? -6.240 10.797 7.513 1.00 97.00 91 ASP A N 1
ATOM 729 C CA . ASP A 1 91 ? -5.629 11.323 8.738 1.00 97.00 91 ASP A CA 1
ATOM 730 C C . ASP A 1 91 ? -6.298 10.816 10.015 1.00 97.00 91 ASP A C 1
ATOM 732 O O . ASP A 1 91 ? -5.731 10.926 11.099 1.00 97.00 91 ASP A O 1
ATOM 736 N N . LYS A 1 92 ? -7.524 10.307 9.889 1.00 95.94 92 LYS A N 1
ATOM 737 C CA . LYS A 1 92 ? -8.346 9.806 10.986 1.00 95.94 92 LYS A CA 1
ATOM 738 C C . LYS A 1 92 ? -9.148 8.609 10.511 1.00 95.94 92 LYS A C 1
ATOM 740 O O . LYS A 1 92 ? -9.514 8.544 9.337 1.00 95.94 92 LYS A O 1
ATOM 745 N N . LEU A 1 93 ? -9.507 7.736 11.447 1.00 95.50 93 LEU A N 1
ATOM 746 C CA . LEU A 1 93 ? -10.410 6.627 11.192 1.00 95.50 93 LEU A CA 1
ATOM 747 C C . LEU A 1 93 ? -11.752 7.158 10.651 1.00 95.50 93 LEU A C 1
ATOM 749 O O . LEU A 1 93 ? -12.421 7.942 11.336 1.00 95.50 93 LEU A O 1
ATOM 753 N N . PRO A 1 94 ? -12.165 6.765 9.434 1.00 95.94 94 PRO A N 1
ATOM 754 C CA . PRO A 1 94 ? -13.420 7.234 8.865 1.00 95.94 94 PRO A CA 1
ATOM 755 C C . PRO A 1 94 ? -14.643 6.734 9.638 1.00 95.94 94 PRO A C 1
ATOM 757 O O . PRO A 1 94 ? -14.748 5.556 9.970 1.00 95.94 94 PRO A O 1
ATOM 760 N N . SER A 1 95 ? -15.604 7.630 9.865 1.00 94.38 95 SER A N 1
ATOM 761 C CA . SER A 1 95 ? -16.862 7.341 10.571 1.00 94.38 95 SER A CA 1
ATOM 762 C C . SER A 1 95 ? -18.091 7.276 9.661 1.00 94.38 95 SER A C 1
ATOM 764 O O . SER A 1 95 ? -19.181 6.960 10.130 1.00 94.38 95 SER A O 1
ATOM 766 N N . ASN A 1 96 ? -17.933 7.581 8.369 1.00 96.50 96 ASN A N 1
ATOM 767 C CA . ASN A 1 96 ? -18.999 7.572 7.368 1.00 96.50 96 ASN A CA 1
ATOM 768 C C . ASN A 1 96 ? -18.513 6.896 6.082 1.00 96.50 96 ASN A C 1
ATOM 770 O O . ASN A 1 96 ? -17.311 6.839 5.815 1.00 96.50 96 ASN A O 1
ATOM 774 N N . ASN A 1 97 ? -19.454 6.422 5.267 1.00 96.88 97 ASN A N 1
ATOM 775 C CA . ASN A 1 97 ? -19.142 5.828 3.969 1.00 96.88 97 ASN A CA 1
ATOM 776 C C . ASN A 1 97 ? -18.537 6.855 3.009 1.00 96.88 97 ASN A C 1
ATOM 778 O O . ASN A 1 97 ? -18.901 8.031 3.032 1.00 96.88 97 ASN A O 1
ATOM 782 N N . GLY A 1 98 ? -17.641 6.385 2.140 1.00 94.00 98 GLY A N 1
ATOM 783 C CA . GLY A 1 98 ? -17.129 7.173 1.021 1.00 94.00 98 GLY A CA 1
ATOM 784 C C . GLY A 1 98 ? -16.383 8.452 1.413 1.00 94.00 98 GLY A C 1
ATOM 785 O O . GLY A 1 98 ? -16.342 9.378 0.608 1.00 94.00 98 GLY A O 1
ATOM 786 N N . VAL A 1 99 ? -15.820 8.525 2.624 1.00 97.31 99 VAL A N 1
ATOM 787 C CA . VAL A 1 99 ? -15.003 9.667 3.066 1.00 97.31 99 VAL A CA 1
ATOM 788 C C . VAL A 1 99 ? -13.766 9.801 2.165 1.00 97.31 99 VAL A C 1
ATOM 790 O O . VAL A 1 99 ? -13.081 8.796 1.951 1.00 97.31 99 VAL A O 1
ATOM 793 N N . PRO A 1 100 ? -13.441 11.007 1.662 1.00 98.12 100 PRO A N 1
ATOM 794 C CA . PRO A 1 100 ? -12.257 11.222 0.833 1.00 98.12 100 PRO A CA 1
ATOM 795 C C . PRO A 1 100 ? -10.964 11.014 1.613 1.00 98.12 100 PRO A C 1
ATOM 797 O O . PRO A 1 100 ? -10.862 11.415 2.774 1.00 98.12 100 PRO A O 1
ATOM 800 N N . ALA A 1 101 ? -9.971 10.421 0.953 1.00 98.50 101 ALA A N 1
ATOM 801 C CA . ALA A 1 101 ? -8.604 10.368 1.450 1.00 98.50 101 ALA A CA 1
ATOM 802 C C . ALA A 1 101 ? -7.978 11.770 1.554 1.00 98.50 101 ALA A C 1
ATOM 804 O O . ALA A 1 101 ? -8.324 12.688 0.808 1.00 98.50 101 ALA A O 1
ATOM 805 N N . ASN A 1 102 ? -7.030 11.918 2.476 1.00 98.62 102 ASN A N 1
ATOM 806 C CA . ASN A 1 102 ? -6.296 13.156 2.731 1.00 98.62 102 ASN A CA 1
ATOM 807 C C . ASN A 1 102 ? -4.990 13.237 1.936 1.00 98.62 102 ASN A C 1
ATOM 809 O O . ASN A 1 102 ? -4.606 14.330 1.526 1.00 98.62 102 ASN A O 1
ATOM 813 N N . LEU A 1 103 ? -4.338 12.094 1.693 1.00 98.38 103 LEU A N 1
ATOM 814 C CA . LEU A 1 103 ? -3.096 11.997 0.925 1.00 98.38 103 LEU A CA 1
ATOM 815 C C . LEU A 1 103 ? -3.106 10.792 -0.020 1.00 98.38 103 LEU A C 1
ATOM 817 O O . LEU A 1 103 ? -3.799 9.797 0.220 1.00 98.38 103 LEU A O 1
ATOM 821 N N . VAL A 1 104 ? -2.306 10.880 -1.081 1.00 98.69 104 VAL A N 1
ATOM 822 C CA . VAL A 1 104 ? -2.070 9.791 -2.034 1.00 98.69 104 VAL A CA 1
ATOM 823 C C . VAL A 1 104 ? -0.579 9.596 -2.307 1.00 98.69 104 VAL A C 1
ATOM 825 O O . VAL A 1 104 ? 0.143 10.554 -2.565 1.00 98.69 104 VAL A O 1
ATOM 828 N N . LEU A 1 105 ? -0.124 8.342 -2.297 1.00 98.75 105 LEU A N 1
ATOM 829 C CA . LEU A 1 105 ? 1.201 7.927 -2.776 1.00 98.75 105 LEU A CA 1
ATOM 830 C C . LEU A 1 105 ? 1.075 7.105 -4.057 1.00 98.75 105 LEU A C 1
ATOM 832 O O . LEU A 1 105 ? 0.024 6.519 -4.321 1.00 98.75 105 LEU A O 1
ATOM 836 N N . GLY A 1 106 ? 2.154 7.018 -4.839 1.00 98.12 106 GLY A N 1
ATOM 837 C CA . GLY A 1 106 ? 2.171 6.282 -6.114 1.00 98.12 106 GLY A CA 1
ATOM 838 C C . GLY A 1 106 ? 1.679 7.103 -7.299 1.00 98.12 106 GLY A C 1
ATOM 839 O O . GLY A 1 106 ? 1.885 6.724 -8.451 1.00 98.12 106 GLY A O 1
ATOM 840 N N . GLN A 1 107 ? 1.044 8.241 -7.017 1.00 98.12 107 GLN A N 1
ATOM 841 C CA . GLN A 1 107 ? 0.432 9.135 -7.985 1.00 98.12 107 GLN A CA 1
ATOM 842 C C . GLN A 1 107 ? 0.668 10.591 -7.573 1.00 98.12 107 GLN A C 1
ATOM 844 O O . GLN A 1 107 ? 0.759 10.905 -6.390 1.00 98.12 107 GLN A O 1
ATOM 849 N N . LYS A 1 108 ? 0.718 11.489 -8.563 1.00 96.62 108 LYS A N 1
ATOM 850 C CA . LYS A 1 108 ? 0.857 12.942 -8.355 1.00 96.62 108 LYS A CA 1
ATOM 851 C C . LYS A 1 108 ? -0.371 13.596 -7.701 1.00 96.62 108 LYS A C 1
ATOM 853 O O . LYS A 1 108 ? -0.266 14.665 -7.112 1.00 96.62 108 LYS A O 1
ATOM 858 N N . ASP A 1 109 ? -1.545 12.990 -7.871 1.00 97.50 109 ASP A N 1
ATOM 859 C CA . ASP A 1 109 ? -2.840 13.490 -7.415 1.00 97.50 109 ASP A CA 1
ATOM 860 C C . ASP A 1 109 ? -3.855 12.338 -7.310 1.00 97.50 109 ASP A C 1
ATOM 862 O O . ASP A 1 109 ? -3.577 11.199 -7.692 1.00 97.50 109 ASP A O 1
ATOM 866 N N . PHE A 1 110 ? -5.047 12.634 -6.786 1.00 98.38 110 PHE A N 1
ATOM 867 C CA . PHE A 1 110 ? -6.131 11.660 -6.616 1.00 98.38 110 PHE A CA 1
ATOM 868 C C . PHE A 1 110 ? -6.838 11.260 -7.918 1.00 98.38 110 PHE A C 1
ATOM 870 O O . PHE A 1 110 ? -7.658 10.344 -7.894 1.00 98.38 110 PHE A O 1
ATOM 877 N N . TYR A 1 111 ? -6.547 11.948 -9.022 1.00 97.75 111 TYR A N 1
ATOM 878 C CA . TYR A 1 111 ? -7.249 11.816 -10.302 1.00 97.75 111 TYR A CA 1
ATOM 879 C C . TYR A 1 111 ? -6.426 11.047 -11.346 1.00 97.75 111 TYR A C 1
ATOM 881 O O . TYR A 1 111 ? -6.857 10.859 -12.481 1.00 97.75 111 TYR A O 1
ATOM 889 N N . SER A 1 112 ? -5.237 10.589 -10.956 1.00 96.69 112 SER A N 1
ATOM 890 C CA . SER A 1 112 ? -4.324 9.794 -11.769 1.00 96.69 112 SER A CA 1
ATOM 891 C C . SER A 1 112 ? -4.277 8.356 -11.256 1.00 96.69 112 SER A C 1
ATOM 893 O O . SER A 1 112 ? -4.320 8.128 -10.047 1.00 96.69 112 SER A O 1
ATOM 895 N N . ARG A 1 113 ? -4.158 7.388 -12.170 1.00 96.12 113 ARG A N 1
ATOM 896 C CA . ARG A 1 113 ? -4.165 5.949 -11.834 1.00 96.12 113 ARG A CA 1
ATOM 897 C C . ARG A 1 113 ? -3.211 5.074 -12.643 1.00 96.12 113 ARG A C 1
ATOM 899 O O . ARG A 1 113 ? -3.112 3.872 -12.399 1.00 96.12 113 ARG A O 1
ATOM 906 N N . ASP A 1 114 ? -2.581 5.646 -13.661 1.00 97.38 114 ASP A N 1
ATOM 907 C CA . ASP A 1 114 ? -1.724 4.897 -14.570 1.00 97.38 114 ASP A CA 1
ATOM 908 C C . ASP A 1 114 ? -0.421 4.490 -13.888 1.00 97.38 114 ASP A C 1
ATOM 910 O O . ASP A 1 114 ? 0.182 5.272 -13.150 1.00 97.38 114 ASP A O 1
ATOM 914 N N . ALA A 1 115 ? 0.050 3.285 -14.216 1.00 98.00 115 ALA A N 1
ATOM 915 C CA . ALA A 1 115 ? 1.266 2.710 -13.657 1.00 98.00 115 ALA A CA 1
ATOM 916 C C . ALA A 1 115 ? 2.447 3.693 -13.684 1.00 98.00 115 ALA A C 1
ATOM 918 O O . ALA A 1 115 ? 2.717 4.362 -14.691 1.00 98.00 115 ALA A O 1
ATOM 919 N N . ASN A 1 116 ? 3.177 3.717 -12.572 1.00 98.12 116 ASN A N 1
ATOM 920 C CA . ASN A 1 116 ? 4.310 4.591 -12.310 1.00 98.12 116 ASN A CA 1
ATOM 921 C C . ASN A 1 116 ? 3.972 6.076 -12.502 1.00 98.12 116 ASN A C 1
ATOM 923 O O . ASN A 1 116 ? 4.686 6.792 -13.202 1.00 98.12 116 ASN A O 1
ATOM 927 N N . GLY A 1 117 ? 2.845 6.539 -11.957 1.00 95.31 117 GLY A N 1
ATOM 928 C CA . GLY A 1 117 ? 2.469 7.949 -12.064 1.00 95.31 117 GLY A CA 1
ATOM 929 C C . GLY A 1 117 ? 2.142 8.408 -13.493 1.00 95.31 117 GLY A C 1
ATOM 930 O O . GLY A 1 117 ? 2.215 9.602 -13.778 1.00 95.31 117 GLY A O 1
ATOM 931 N N . GLY A 1 118 ? 1.824 7.483 -14.406 1.00 96.50 118 GLY A N 1
ATOM 932 C CA . GLY A 1 118 ? 1.626 7.764 -15.835 1.00 96.50 118 GLY A CA 1
ATOM 933 C C . GLY A 1 118 ? 2.884 7.666 -16.705 1.00 96.50 118 GLY A C 1
ATOM 934 O O . GLY A 1 118 ? 2.814 7.883 -17.915 1.00 96.50 118 GLY A O 1
ATOM 935 N N . LEU A 1 119 ? 4.037 7.292 -16.143 1.00 96.81 119 LEU A N 1
ATOM 936 C CA . LEU A 1 119 ? 5.259 7.044 -16.921 1.00 96.81 119 LEU A CA 1
ATOM 937 C C . LEU A 1 119 ? 5.200 5.715 -17.700 1.00 96.81 119 LEU A C 1
ATOM 939 O O . LEU A 1 119 ? 5.930 5.522 -18.685 1.00 96.81 119 LEU A O 1
ATOM 943 N N . GLY A 1 120 ? 4.293 4.817 -17.308 1.00 96.19 120 GLY A N 1
ATOM 944 C CA . GLY A 1 120 ? 4.075 3.505 -17.905 1.00 96.19 120 GLY A CA 1
ATOM 945 C C . GLY A 1 120 ? 4.836 2.392 -17.183 1.00 96.19 120 GLY A C 1
ATOM 946 O O . GLY A 1 120 ? 5.813 2.627 -16.476 1.00 96.19 120 GLY A O 1
ATOM 947 N N . ALA A 1 121 ? 4.414 1.144 -17.399 1.00 94.06 121 ALA A N 1
ATOM 948 C CA . ALA A 1 121 ? 4.826 -0.023 -16.604 1.00 94.06 121 ALA A CA 1
ATOM 949 C C . ALA A 1 121 ? 6.337 -0.350 -16.597 1.00 94.06 121 ALA A C 1
ATOM 951 O O . ALA A 1 121 ? 6.784 -1.143 -15.777 1.00 94.06 121 ALA A O 1
ATOM 952 N N . LEU A 1 122 ? 7.126 0.224 -17.513 1.00 94.25 122 LEU A N 1
ATOM 953 C CA . LEU A 1 122 ? 8.572 -0.024 -17.640 1.00 94.25 122 LEU A CA 1
ATOM 954 C C . LEU A 1 122 ? 9.436 1.179 -17.232 1.00 94.25 122 LEU A C 1
ATOM 956 O O . LEU A 1 122 ? 10.648 1.157 -17.433 1.00 94.25 122 LEU A O 1
ATOM 960 N N . ARG A 1 123 ? 8.822 2.251 -16.726 1.00 95.69 123 ARG A N 1
ATOM 961 C CA . ARG A 1 123 ? 9.507 3.476 -16.302 1.00 95.69 123 ARG A CA 1
ATOM 962 C C . ARG A 1 123 ? 9.058 3.824 -14.892 1.00 95.69 123 ARG A C 1
ATOM 964 O O . ARG A 1 123 ? 8.116 4.584 -14.726 1.00 95.69 123 ARG A O 1
ATOM 971 N N . CYS A 1 124 ? 9.700 3.217 -13.903 1.00 96.56 124 CYS A N 1
ATOM 972 C CA . CYS A 1 124 ? 9.479 3.525 -12.496 1.00 96.56 124 CYS A CA 1
ATOM 973 C C . CYS A 1 124 ? 10.488 4.568 -11.998 1.00 96.56 124 CYS A C 1
ATOM 975 O O . CYS A 1 124 ? 11.577 4.726 -12.557 1.00 96.56 124 CYS A O 1
ATOM 977 N N . ASP A 1 125 ? 10.110 5.274 -10.943 1.00 97.94 125 ASP A N 1
ATOM 978 C CA . ASP A 1 125 ? 10.936 6.236 -10.221 1.00 97.94 125 ASP A CA 1
ATOM 979 C C . ASP A 1 125 ? 10.677 6.096 -8.709 1.00 97.94 125 ASP A C 1
ATOM 981 O O . ASP A 1 125 ? 10.203 5.050 -8.256 1.00 97.94 125 ASP A O 1
ATOM 985 N N . ALA A 1 126 ? 11.051 7.102 -7.916 1.00 98.06 126 ALA A N 1
ATOM 986 C CA . ALA A 1 126 ? 10.853 7.094 -6.466 1.00 98.06 126 ALA A CA 1
ATOM 987 C C . ALA A 1 126 ? 9.410 7.427 -6.043 1.00 98.06 126 ALA A C 1
ATOM 989 O O . ALA A 1 126 ? 9.087 7.287 -4.869 1.00 98.06 126 ALA A O 1
ATOM 990 N N . VAL A 1 127 ? 8.553 7.873 -6.967 1.00 98.19 127 VAL A N 1
ATOM 991 C CA . VAL A 1 127 ? 7.188 8.336 -6.673 1.00 98.19 127 VAL A CA 1
ATOM 992 C C . VAL A 1 127 ? 6.158 7.298 -7.095 1.00 98.19 127 VAL A C 1
ATOM 994 O O . VAL A 1 127 ? 5.268 6.950 -6.323 1.00 98.19 127 VAL A O 1
ATOM 997 N N . GLY A 1 128 ? 6.250 6.837 -8.340 1.00 97.88 128 GLY A N 1
ATOM 998 C CA . GLY A 1 128 ? 5.256 6.002 -8.990 1.00 97.88 128 GLY A CA 1
ATOM 999 C C . GLY A 1 128 ? 5.270 4.552 -8.511 1.00 97.88 128 GLY A C 1
ATOM 1000 O O . GLY A 1 128 ? 6.328 3.978 -8.262 1.00 97.88 128 GLY A O 1
ATOM 1001 N N . MET A 1 129 ? 4.087 3.939 -8.455 1.00 98.50 129 MET A N 1
ATOM 1002 C CA . MET A 1 129 ? 3.913 2.513 -8.156 1.00 98.50 129 MET A CA 1
ATOM 1003 C C . MET A 1 129 ? 3.258 1.770 -9.323 1.00 98.50 129 MET A C 1
ATOM 1005 O O . MET A 1 129 ? 2.636 2.371 -10.197 1.00 98.50 129 MET A O 1
ATOM 1009 N N . ASN A 1 130 ? 3.394 0.449 -9.347 1.00 98.44 130 ASN A N 1
ATOM 1010 C CA . ASN A 1 130 ? 2.822 -0.436 -10.349 1.00 98.44 130 ASN A CA 1
ATOM 1011 C C . ASN A 1 130 ? 2.350 -1.738 -9.686 1.00 98.44 130 ASN A C 1
ATOM 1013 O O . ASN A 1 130 ? 3.157 -2.587 -9.312 1.00 98.44 130 ASN A O 1
ATOM 1017 N N . PHE A 1 131 ? 1.033 -1.910 -9.568 1.00 97.94 131 PHE A N 1
ATOM 1018 C CA . PHE A 1 131 ? 0.401 -2.998 -8.819 1.00 97.94 131 PHE A CA 1
ATOM 1019 C C . PHE A 1 131 ? 0.961 -3.153 -7.394 1.00 97.94 131 PHE A C 1
ATOM 1021 O O . PHE A 1 131 ? 1.478 -4.224 -7.059 1.00 97.94 131 PHE A O 1
ATOM 1028 N N . PRO A 1 132 ? 0.858 -2.124 -6.529 1.00 98.38 132 PRO A N 1
ATOM 1029 C CA . PRO A 1 132 ? 1.208 -2.307 -5.132 1.00 98.38 132 PRO A CA 1
ATOM 1030 C C . PRO A 1 132 ? 0.269 -3.337 -4.487 1.00 98.38 132 PRO A C 1
ATOM 1032 O O . PRO A 1 132 ? -0.891 -3.455 -4.892 1.00 98.38 132 PRO A O 1
ATOM 1035 N N . THR A 1 133 ? 0.751 -4.127 -3.526 1.00 97.88 133 THR A N 1
ATOM 1036 C CA . THR A 1 133 ? -0.044 -5.238 -2.959 1.00 97.88 133 THR A CA 1
ATOM 1037 C C . THR A 1 133 ? -0.224 -5.160 -1.454 1.00 97.88 133 THR A C 1
ATOM 1039 O O . THR A 1 133 ? -1.306 -5.506 -0.973 1.00 97.88 133 THR A O 1
ATOM 1042 N N . ASP A 1 134 ? 0.773 -4.683 -0.720 1.00 98.00 134 ASP A N 1
ATOM 1043 C CA . ASP A 1 134 ? 0.740 -4.624 0.733 1.00 98.00 134 ASP A CA 1
ATOM 1044 C C . ASP A 1 134 ? 1.492 -3.417 1.293 1.00 98.00 134 ASP A C 1
ATOM 1046 O O . ASP A 1 134 ? 2.298 -2.779 0.609 1.00 98.00 134 ASP A O 1
ATOM 1050 N N . LEU A 1 135 ? 1.188 -3.097 2.546 1.00 97.00 135 LEU A N 1
ATOM 1051 C CA . LEU A 1 135 ? 1.733 -1.963 3.268 1.00 97.00 135 LEU A CA 1
ATOM 1052 C C . LEU A 1 135 ? 1.849 -2.301 4.751 1.00 97.00 135 LEU A C 1
ATOM 1054 O O . LEU A 1 135 ? 0.895 -2.778 5.364 1.00 97.00 135 LEU A O 1
ATOM 1058 N N . VAL A 1 136 ? 3.003 -1.983 5.332 1.00 95.31 136 VAL A N 1
ATOM 1059 C CA . VAL A 1 136 ? 3.230 -2.031 6.780 1.00 95.31 136 VAL A CA 1
ATOM 1060 C C . VAL A 1 136 ? 3.843 -0.716 7.237 1.00 95.31 136 VAL A C 1
ATOM 1062 O O . VAL A 1 136 ? 4.581 -0.073 6.490 1.00 95.31 136 VAL A O 1
ATOM 1065 N N . TYR A 1 137 ? 3.501 -0.296 8.447 1.00 92.94 137 TYR A N 1
ATOM 1066 C CA . TYR A 1 137 ? 3.998 0.933 9.049 1.00 92.94 137 TYR A CA 1
ATOM 1067 C C . TYR A 1 137 ? 4.396 0.669 10.498 1.00 92.94 137 TYR A C 1
ATOM 1069 O O . TYR A 1 137 ? 3.692 -0.060 11.198 1.00 92.94 137 TYR A O 1
ATOM 1077 N N . GLY A 1 138 ? 5.504 1.274 10.914 1.00 89.12 138 GLY A N 1
ATOM 1078 C CA . GLY A 1 138 ? 6.063 1.168 12.255 1.00 89.12 138 GLY A CA 1
ATOM 1079 C C . GLY A 1 138 ? 7.090 2.264 12.531 1.00 89.12 138 GLY A C 1
ATOM 1080 O O . GLY A 1 138 ? 7.194 3.236 11.775 1.00 89.12 138 GLY A O 1
ATOM 1081 N N . ARG A 1 139 ? 7.887 2.104 13.587 1.00 85.69 139 ARG A N 1
ATOM 1082 C CA . ARG A 1 139 ? 8.920 3.064 14.018 1.00 85.69 139 ARG A CA 1
ATOM 1083 C C . ARG A 1 139 ? 9.977 3.304 12.947 1.00 85.69 139 ARG A C 1
ATOM 1085 O O . ARG A 1 139 ? 10.498 4.410 12.835 1.00 85.69 139 ARG A O 1
ATOM 1092 N N . LYS A 1 140 ? 10.280 2.288 12.136 1.00 83.62 140 LYS A N 1
ATOM 1093 C CA . LYS A 1 140 ? 11.242 2.394 11.025 1.00 83.62 140 LYS A CA 1
ATOM 1094 C C . LYS A 1 140 ? 10.673 3.052 9.759 1.00 83.62 140 LYS A C 1
ATOM 1096 O O . LYS A 1 140 ? 11.414 3.247 8.795 1.00 83.62 140 LYS A O 1
ATOM 1101 N N . GLY A 1 141 ? 9.384 3.386 9.755 1.00 91.81 141 GLY A N 1
ATOM 1102 C CA . GLY A 1 141 ? 8.724 4.085 8.662 1.00 91.81 141 GLY A CA 1
ATOM 1103 C C . GLY A 1 141 ? 7.649 3.258 7.964 1.00 91.81 141 GLY A C 1
ATOM 1104 O O . GLY A 1 141 ? 7.114 2.285 8.496 1.00 91.81 141 GLY A O 1
ATOM 1105 N N . LEU A 1 142 ? 7.289 3.703 6.764 1.00 96.12 142 LEU A N 1
ATOM 1106 C CA . LEU A 1 142 ? 6.254 3.132 5.914 1.00 96.12 142 LEU A CA 1
ATOM 1107 C C . LEU A 1 142 ? 6.886 2.311 4.791 1.00 96.12 142 LEU A C 1
ATOM 1109 O O . LEU A 1 142 ? 7.688 2.832 4.018 1.00 96.12 142 LEU A O 1
ATOM 1113 N N . PHE A 1 143 ? 6.456 1.063 4.646 1.00 97.75 143 PHE A N 1
ATOM 1114 C CA . PHE A 1 143 ? 6.914 0.143 3.609 1.00 97.75 143 PHE A CA 1
ATOM 1115 C C . PHE A 1 143 ? 5.744 -0.210 2.711 1.00 97.75 143 PHE A C 1
ATOM 1117 O O . PHE A 1 143 ? 4.686 -0.600 3.205 1.00 97.75 143 PHE A O 1
ATOM 1124 N N . VAL A 1 144 ? 5.935 -0.123 1.397 1.00 98.56 144 VAL A N 1
ATOM 1125 C CA . VAL A 1 144 ? 4.915 -0.502 0.413 1.00 98.56 144 VAL A CA 1
ATOM 1126 C C . VAL A 1 144 ? 5.517 -1.453 -0.606 1.00 98.56 144 VAL A C 1
ATOM 1128 O O . VAL A 1 144 ? 6.519 -1.133 -1.250 1.00 98.56 144 VAL A O 1
ATOM 1131 N N . SER A 1 145 ? 4.912 -2.629 -0.761 1.00 98.12 145 SER A N 1
ATOM 1132 C CA . SER A 1 145 ? 5.331 -3.588 -1.776 1.00 98.12 145 SER A CA 1
ATOM 1133 C C . SER A 1 145 ? 4.802 -3.140 -3.133 1.00 98.12 145 SER A C 1
ATOM 1135 O O . SER A 1 145 ? 3.598 -3.039 -3.349 1.00 98.12 145 SER A O 1
ATOM 1137 N N . ASP A 1 146 ? 5.723 -2.856 -4.049 1.00 98.44 146 ASP A N 1
ATOM 1138 C CA . ASP A 1 146 ? 5.466 -2.398 -5.412 1.00 98.44 146 ASP A CA 1
ATOM 1139 C C . ASP A 1 146 ? 5.748 -3.559 -6.375 1.00 98.44 146 ASP A C 1
ATOM 1141 O O . ASP A 1 146 ? 6.817 -3.684 -6.992 1.00 98.44 146 ASP A O 1
ATOM 1145 N N . SER A 1 147 ? 4.799 -4.494 -6.401 1.00 97.94 147 SER A N 1
ATOM 1146 C CA . SER A 1 147 ? 5.002 -5.854 -6.899 1.00 97.94 147 SER A CA 1
ATOM 1147 C C . SER A 1 147 ? 5.279 -5.905 -8.398 1.00 97.94 147 SER A C 1
ATOM 1149 O O . SER A 1 147 ? 6.156 -6.654 -8.836 1.00 97.94 147 SER A O 1
ATOM 1151 N N . GLY A 1 148 ? 4.621 -5.049 -9.184 1.00 97.81 148 GLY A N 1
ATOM 1152 C CA . GLY A 1 148 ? 4.858 -4.925 -10.622 1.00 97.81 148 GLY A CA 1
ATOM 1153 C C . GLY A 1 148 ? 6.267 -4.435 -10.968 1.00 97.81 148 GLY A C 1
ATOM 1154 O O . GLY A 1 148 ? 6.778 -4.758 -12.043 1.00 97.81 148 GLY A O 1
ATOM 1155 N N . ASN A 1 149 ? 6.926 -3.725 -10.047 1.00 98.31 149 ASN A N 1
ATOM 1156 C CA . ASN A 1 149 ? 8.314 -3.277 -10.182 1.00 98.31 149 ASN A CA 1
ATOM 1157 C C . ASN A 1 149 ? 9.315 -4.141 -9.389 1.00 98.31 149 ASN A C 1
ATOM 1159 O O . ASN A 1 149 ? 10.513 -3.855 -9.381 1.00 98.31 149 ASN A O 1
ATOM 1163 N N . ASN A 1 150 ? 8.865 -5.240 -8.773 1.00 98.06 150 ASN A N 1
ATOM 1164 C CA . ASN A 1 150 ? 9.715 -6.181 -8.037 1.00 98.06 150 ASN A CA 1
ATOM 1165 C C . ASN A 1 150 ? 10.550 -5.504 -6.934 1.00 98.06 150 ASN A C 1
ATOM 1167 O O . ASN A 1 150 ? 11.749 -5.764 -6.809 1.00 98.06 150 ASN A O 1
ATOM 1171 N N . ARG A 1 151 ? 9.933 -4.593 -6.174 1.00 97.88 151 ARG A N 1
ATOM 1172 C CA . ARG A 1 151 ? 10.608 -3.803 -5.138 1.00 97.88 151 ARG A CA 1
ATOM 1173 C C . ARG A 1 151 ? 9.697 -3.514 -3.951 1.00 97.88 151 ARG A C 1
ATOM 1175 O O . ARG A 1 151 ? 8.482 -3.664 -4.047 1.00 97.88 151 ARG A O 1
ATOM 1182 N N . VAL A 1 152 ? 10.292 -3.059 -2.857 1.00 98.19 152 VAL A N 1
ATOM 1183 C CA . VAL A 1 152 ? 9.575 -2.408 -1.754 1.00 98.19 152 VAL A CA 1
ATOM 1184 C C . VAL A 1 152 ? 10.079 -0.973 -1.654 1.00 98.19 152 VAL A C 1
ATOM 1186 O O . VAL A 1 152 ? 11.290 -0.746 -1.657 1.00 98.19 152 VAL A O 1
ATOM 1189 N N . LEU A 1 153 ? 9.156 -0.017 -1.627 1.00 98.25 153 LEU A N 1
ATOM 1190 C CA . LEU A 1 153 ? 9.439 1.401 -1.414 1.00 98.25 153 LEU A CA 1
ATOM 1191 C C . LEU A 1 153 ? 9.331 1.723 0.073 1.00 98.25 153 LEU A C 1
ATOM 1193 O O . LEU A 1 153 ? 8.438 1.203 0.745 1.00 98.25 153 LEU A O 1
ATOM 1197 N N . VAL A 1 154 ? 10.234 2.568 0.567 1.00 97.69 154 VAL A N 1
ATOM 1198 C CA . VAL A 1 154 ? 10.313 2.921 1.988 1.00 97.69 154 VAL A CA 1
ATOM 1199 C C . VAL A 1 154 ? 10.301 4.431 2.159 1.00 97.69 154 VAL A C 1
ATOM 1201 O O . VAL A 1 154 ? 11.111 5.122 1.542 1.00 97.69 154 VAL A O 1
ATOM 1204 N N . TRP A 1 155 ? 9.436 4.920 3.039 1.00 97.50 155 TRP A N 1
ATOM 1205 C CA . TRP A 1 155 ? 9.467 6.283 3.561 1.00 97.50 155 TRP A CA 1
ATOM 1206 C C . TRP A 1 155 ? 9.851 6.217 5.034 1.00 97.50 155 TRP A C 1
ATOM 1208 O O . TRP A 1 155 ? 9.175 5.543 5.808 1.00 97.50 155 TRP A O 1
ATOM 1218 N N . LYS A 1 156 ? 10.937 6.882 5.423 1.00 94.06 156 LYS A N 1
ATOM 1219 C CA . LYS A 1 156 ? 11.426 6.885 6.813 1.00 94.06 156 LYS A CA 1
ATOM 1220 C C . LYS A 1 156 ? 10.497 7.674 7.731 1.00 94.06 156 LYS A C 1
ATOM 1222 O O . LYS A 1 156 ? 10.291 7.310 8.881 1.00 94.06 156 LYS A O 1
ATOM 1227 N N . GLU A 1 157 ? 9.924 8.736 7.184 1.00 93.31 157 GLU A N 1
ATOM 1228 C CA . GLU A 1 157 ? 8.942 9.601 7.826 1.00 93.31 157 GLU A CA 1
ATOM 1229 C C . GLU A 1 157 ? 7.567 9.367 7.194 1.00 93.31 157 GLU A C 1
ATOM 1231 O O . GLU A 1 157 ? 7.457 8.964 6.032 1.00 93.31 157 GLU A O 1
ATOM 1236 N N . LEU A 1 158 ? 6.493 9.655 7.934 1.00 92.88 158 LEU A N 1
ATOM 1237 C CA . LEU A 1 158 ? 5.162 9.619 7.337 1.00 92.88 158 LEU A CA 1
ATOM 1238 C C . LEU A 1 158 ? 5.040 10.686 6.241 1.00 92.88 158 LEU A C 1
ATOM 1240 O O . LEU A 1 158 ? 5.402 11.842 6.471 1.00 92.88 158 LEU A O 1
ATOM 1244 N N . PRO A 1 159 ? 4.467 10.343 5.076 1.00 95.44 159 PRO A N 1
ATOM 1245 C CA . PRO A 1 159 ? 4.270 11.320 4.022 1.00 95.44 159 PRO A CA 1
ATOM 1246 C C . PRO A 1 159 ? 3.363 12.478 4.439 1.00 95.44 159 PRO A C 1
ATOM 1248 O O . PRO A 1 159 ? 2.383 12.297 5.166 1.00 95.44 159 PRO A O 1
ATOM 1251 N N . THR A 1 160 ? 3.683 13.666 3.935 1.00 96.25 160 THR A N 1
ATOM 1252 C CA . THR A 1 160 ? 3.000 14.934 4.243 1.00 96.25 160 THR A CA 1
ATOM 1253 C C . THR A 1 160 ? 2.376 15.597 3.018 1.00 96.25 160 THR A C 1
ATOM 1255 O O . THR A 1 160 ? 1.560 16.506 3.163 1.00 96.25 160 THR A O 1
ATOM 1258 N N . GLU A 1 161 ? 2.706 15.119 1.818 1.00 97.56 161 GLU A N 1
ATOM 1259 C CA . GLU A 1 161 ? 2.181 15.625 0.554 1.00 97.56 161 GLU A CA 1
ATOM 1260 C C . GLU A 1 161 ? 1.880 14.498 -0.441 1.00 97.56 161 GLU A C 1
ATOM 1262 O O . GLU A 1 161 ? 2.345 13.362 -0.310 1.00 97.56 161 GLU A O 1
ATOM 1267 N N . ASN A 1 162 ? 1.063 14.816 -1.446 1.00 98.50 162 ASN A N 1
ATOM 1268 C CA . ASN A 1 162 ? 0.716 13.869 -2.498 1.00 98.50 162 ASN A CA 1
ATOM 1269 C C . ASN A 1 162 ? 1.933 13.543 -3.361 1.00 98.50 162 ASN A C 1
ATOM 1271 O O . ASN A 1 162 ? 2.655 14.439 -3.791 1.00 98.50 162 ASN A O 1
ATOM 1275 N N . GLY A 1 163 ? 2.115 12.260 -3.664 1.00 97.69 163 GLY A N 1
ATOM 1276 C CA . GLY A 1 163 ? 3.210 11.798 -4.507 1.00 97.69 163 GLY A CA 1
ATOM 1277 C C . GLY A 1 163 ? 4.589 12.006 -3.883 1.00 97.69 163 GLY A C 1
ATOM 1278 O O . GLY A 1 163 ? 5.561 12.124 -4.626 1.00 97.69 163 GLY A O 1
ATOM 1279 N N . GLN A 1 164 ? 4.688 12.056 -2.549 1.00 98.50 164 GLN A N 1
ATOM 1280 C CA . GLN A 1 164 ? 5.976 12.186 -1.872 1.00 98.50 164 GLN A CA 1
ATOM 1281 C C . GLN A 1 164 ? 6.926 11.047 -2.301 1.00 98.50 164 GLN A C 1
ATOM 1283 O O . GLN A 1 164 ? 6.545 9.876 -2.188 1.00 98.50 164 GLN A O 1
ATOM 1288 N N . PRO A 1 165 ? 8.147 11.352 -2.782 1.00 98.44 165 PRO A N 1
ATOM 1289 C CA . PRO A 1 165 ? 9.121 10.333 -3.166 1.00 98.44 165 PRO A CA 1
ATOM 1290 C C . PRO A 1 165 ? 9.521 9.444 -1.985 1.00 98.44 165 PRO A C 1
ATOM 1292 O O . PRO A 1 165 ? 9.623 9.923 -0.858 1.00 98.44 165 PRO A O 1
ATOM 1295 N N . ALA A 1 166 ? 9.766 8.165 -2.254 1.00 98.31 166 ALA A N 1
ATOM 1296 C CA . ALA A 1 166 ? 10.339 7.234 -1.290 1.00 98.31 166 ALA A CA 1
ATOM 1297 C C . ALA A 1 166 ? 11.815 7.558 -1.011 1.00 98.31 166 ALA A C 1
ATOM 1299 O O . ALA A 1 166 ? 12.558 7.971 -1.903 1.00 98.31 166 ALA A O 1
ATOM 1300 N N . ASP A 1 167 ? 12.247 7.299 0.219 1.00 97.62 167 ASP A N 1
ATOM 1301 C CA . ASP A 1 167 ? 13.612 7.537 0.687 1.00 97.62 167 ASP A CA 1
ATOM 1302 C C . ASP A 1 167 ? 14.554 6.387 0.324 1.00 97.62 167 ASP A C 1
ATOM 1304 O O . ASP A 1 167 ? 15.734 6.607 0.046 1.00 97.62 167 ASP A O 1
ATOM 1308 N N . LEU A 1 168 ? 14.046 5.149 0.328 1.00 96.06 168 LEU A N 1
ATOM 1309 C CA . LEU A 1 168 ? 14.823 3.943 0.030 1.00 96.06 168 LEU A CA 1
ATOM 1310 C C . LEU A 1 168 ? 14.036 2.958 -0.842 1.00 96.06 168 LEU A C 1
ATOM 1312 O O . LEU A 1 168 ? 12.806 2.989 -0.930 1.00 96.06 168 LEU A O 1
ATOM 1316 N N . VAL A 1 169 ? 14.778 2.041 -1.464 1.00 96.88 169 VAL A N 1
ATOM 1317 C CA . VAL A 1 169 ? 14.235 0.925 -2.240 1.00 96.88 169 VAL A CA 1
ATOM 1318 C C . VAL A 1 169 ? 14.898 -0.385 -1.820 1.00 96.88 169 VAL A C 1
ATOM 1320 O O . VAL A 1 169 ? 16.121 -0.488 -1.766 1.00 96.88 169 VAL A O 1
ATOM 1323 N N . ILE A 1 170 ? 14.084 -1.402 -1.544 1.00 95.81 170 ILE A N 1
ATOM 1324 C CA . ILE A 1 170 ? 14.523 -2.768 -1.233 1.00 95.81 170 ILE A CA 1
ATOM 1325 C C . ILE A 1 170 ? 14.235 -3.669 -2.440 1.00 95.81 170 ILE A C 1
ATOM 1327 O O . ILE A 1 170 ? 13.252 -3.486 -3.160 1.00 95.81 170 ILE A O 1
ATOM 1331 N N . GLY A 1 171 ? 15.110 -4.647 -2.690 1.00 95.25 171 GLY A N 1
ATOM 1332 C CA . GLY A 1 171 ? 15.014 -5.568 -3.831 1.00 95.25 171 GLY A CA 1
ATOM 1333 C C . GLY A 1 171 ? 15.688 -5.062 -5.111 1.00 95.25 171 GLY A C 1
ATOM 1334 O O . GLY A 1 171 ? 16.103 -5.864 -5.950 1.00 95.25 171 GLY A O 1
ATOM 1335 N N . GLN A 1 172 ? 15.897 -3.749 -5.237 1.00 96.19 172 GLN A N 1
ATOM 1336 C CA . GLN A 1 172 ? 16.533 -3.090 -6.385 1.00 96.19 172 GLN A CA 1
ATOM 1337 C C . GLN A 1 172 ? 17.720 -2.223 -5.943 1.00 96.19 172 GLN A C 1
ATOM 1339 O O . GLN A 1 172 ? 17.833 -1.874 -4.776 1.00 96.19 172 GLN A O 1
ATOM 1344 N N . ASN A 1 173 ? 18.606 -1.873 -6.882 1.00 94.62 173 ASN A N 1
ATOM 1345 C CA . ASN A 1 173 ? 19.741 -0.972 -6.614 1.00 94.62 173 ASN A CA 1
ATOM 1346 C C . ASN A 1 173 ? 19.373 0.512 -6.743 1.00 94.62 173 ASN A C 1
ATOM 1348 O O . ASN A 1 173 ? 20.078 1.374 -6.230 1.00 94.62 173 ASN A O 1
ATOM 1352 N N . THR A 1 174 ? 18.326 0.815 -7.508 1.00 96.25 174 THR A N 1
ATOM 1353 C CA . THR A 1 174 ? 17.900 2.177 -7.834 1.00 96.25 174 THR A CA 1
ATOM 1354 C C . THR A 1 174 ? 16.384 2.218 -7.969 1.00 96.25 174 THR A C 1
ATOM 1356 O O . THR A 1 174 ? 15.741 1.203 -8.244 1.00 96.25 174 THR A O 1
ATOM 1359 N N . PHE A 1 175 ? 15.811 3.415 -7.871 1.00 97.69 175 PHE A N 1
ATOM 1360 C CA . PHE A 1 175 ? 14.385 3.635 -8.110 1.00 97.69 175 PHE A CA 1
ATOM 1361 C C . PHE A 1 175 ? 13.948 3.415 -9.567 1.00 97.69 175 PHE A C 1
ATOM 1363 O O . PHE A 1 175 ? 12.762 3.285 -9.832 1.00 97.69 175 PHE A O 1
ATOM 1370 N N . SER A 1 176 ? 14.876 3.345 -10.519 1.00 96.81 176 SER A N 1
ATOM 1371 C CA . SER A 1 176 ? 14.585 3.022 -11.923 1.00 96.81 176 SER A CA 1
ATOM 1372 C C . SER A 1 176 ? 14.673 1.521 -12.235 1.00 96.81 176 SER A C 1
ATOM 1374 O O . SER A 1 176 ? 14.348 1.093 -13.345 1.00 96.81 176 SER A O 1
ATOM 1376 N N . GLY A 1 177 ? 15.117 0.707 -11.271 1.00 95.62 177 GLY A N 1
ATOM 1377 C CA . GLY A 1 177 ? 15.155 -0.745 -11.388 1.00 95.62 177 GLY A CA 1
ATOM 1378 C C . GLY A 1 177 ? 13.765 -1.353 -11.217 1.00 95.62 177 GLY A C 1
ATOM 1379 O O . GLY A 1 177 ? 13.104 -1.114 -10.212 1.00 95.62 177 GLY A O 1
ATOM 1380 N N . HIS A 1 178 ? 13.342 -2.168 -12.184 1.00 95.56 178 HIS A N 1
ATOM 1381 C CA . HIS A 1 178 ? 12.027 -2.826 -12.160 1.00 95.56 178 HIS A CA 1
ATOM 1382 C C . HIS A 1 178 ? 12.070 -4.314 -12.547 1.00 95.56 178 HIS A C 1
ATOM 1384 O O . HIS A 1 178 ? 11.058 -5.017 -12.522 1.00 95.56 178 HIS A O 1
ATOM 1390 N N . LYS A 1 179 ? 13.234 -4.811 -12.982 1.00 97.31 179 LYS A N 1
ATOM 1391 C CA . LYS A 1 179 ? 13.391 -6.195 -13.438 1.00 97.31 179 LYS A CA 1
ATOM 1392 C C . LYS A 1 179 ? 13.420 -7.125 -12.233 1.00 97.31 179 LYS A C 1
ATOM 1394 O O . LYS A 1 179 ? 14.146 -6.858 -11.275 1.00 97.31 179 LYS A O 1
ATOM 1399 N N . PHE A 1 180 ? 12.671 -8.223 -12.311 1.00 96.75 180 PHE A N 1
ATOM 1400 C CA . PHE A 1 180 ? 12.726 -9.272 -11.298 1.00 96.75 180 PHE A CA 1
ATOM 1401 C C . PHE A 1 180 ? 14.167 -9.727 -11.092 1.00 96.75 180 PHE A C 1
ATOM 1403 O O . PHE A 1 180 ? 14.931 -9.833 -12.055 1.00 96.75 180 PHE A O 1
ATOM 1410 N N . ASN A 1 181 ? 14.537 -9.960 -9.838 1.00 97.06 181 ASN A N 1
ATOM 1411 C CA . ASN A 1 181 ? 15.872 -10.386 -9.439 1.00 97.06 181 ASN A CA 1
ATOM 1412 C C . ASN A 1 181 ? 17.017 -9.547 -10.039 1.00 97.06 181 ASN A C 1
ATOM 1414 O O . ASN A 1 181 ? 18.105 -10.062 -10.278 1.00 97.06 181 ASN A O 1
ATOM 1418 N N . ARG A 1 182 ? 16.766 -8.267 -10.359 1.00 96.06 182 ARG A N 1
ATOM 1419 C CA . ARG A 1 182 ? 17.708 -7.389 -11.078 1.00 96.06 182 ARG A CA 1
ATOM 1420 C C . ARG A 1 182 ? 18.225 -7.995 -12.396 1.00 96.06 182 ARG A C 1
ATOM 1422 O O . ARG A 1 182 ? 19.355 -7.730 -12.790 1.00 96.06 182 ARG A O 1
ATOM 1429 N N . TRP A 1 183 ? 17.390 -8.785 -13.083 1.00 95.94 183 TRP A N 1
ATOM 1430 C CA . TRP A 1 183 ? 17.739 -9.542 -14.297 1.00 95.94 183 TRP A CA 1
ATOM 1431 C C . TRP A 1 183 ? 18.791 -10.653 -14.080 1.00 95.94 183 TRP A C 1
ATOM 1433 O O . TRP A 1 183 ? 19.481 -11.055 -15.014 1.00 95.94 183 TRP A O 1
ATOM 1443 N N . GLY A 1 184 ? 18.910 -11.165 -12.854 1.00 95.00 184 GLY A N 1
ATOM 1444 C CA . GLY A 1 184 ? 19.800 -12.271 -12.501 1.00 95.00 184 GLY A CA 1
ATOM 1445 C C . GLY A 1 184 ? 19.099 -13.386 -11.726 1.00 95.00 184 GLY A C 1
ATOM 1446 O O . GLY A 1 184 ? 17.869 -13.496 -11.714 1.00 95.00 184 GLY A O 1
ATOM 1447 N N . GLU A 1 185 ? 19.909 -14.215 -11.073 1.00 96.00 185 GLU A N 1
ATOM 1448 C CA . GLU A 1 185 ? 19.430 -15.247 -10.154 1.00 96.00 185 GLU A CA 1
ATOM 1449 C C . GLU A 1 185 ? 18.930 -14.627 -8.833 1.00 96.00 185 GLU A C 1
ATOM 1451 O O . GLU A 1 185 ? 19.398 -13.553 -8.433 1.00 96.00 185 GLU A O 1
ATOM 1456 N N . PRO A 1 186 ? 17.983 -15.275 -8.132 1.00 95.69 186 PRO A N 1
ATOM 1457 C CA . PRO A 1 186 ? 17.563 -14.838 -6.804 1.00 95.69 186 PRO A CA 1
ATOM 1458 C C . PRO A 1 186 ? 18.746 -14.800 -5.820 1.00 95.69 186 PRO A C 1
ATOM 1460 O O . PRO A 1 186 ? 19.520 -15.752 -5.736 1.00 95.69 186 PRO A O 1
ATOM 1463 N N . SER A 1 187 ? 18.851 -13.734 -5.028 1.00 92.81 187 SER A N 1
ATOM 1464 C CA . SER A 1 187 ? 19.816 -13.592 -3.921 1.00 92.81 187 SER A CA 1
ATOM 1465 C C . SER A 1 187 ? 19.114 -13.063 -2.671 1.00 92.81 187 SER A C 1
ATOM 1467 O O . SER A 1 187 ? 17.913 -12.795 -2.727 1.00 92.81 187 SER A O 1
ATOM 1469 N N . GLU A 1 188 ? 19.802 -12.912 -1.538 1.00 88.94 188 GLU A N 1
ATOM 1470 C CA . GLU A 1 188 ? 19.184 -12.363 -0.321 1.00 88.94 188 GLU A CA 1
ATOM 1471 C C . GLU A 1 188 ? 18.660 -10.930 -0.483 1.00 88.94 188 GLU A C 1
ATOM 1473 O O . GLU A 1 188 ? 17.763 -10.533 0.245 1.00 88.94 188 GLU A O 1
ATOM 1478 N N . CYS A 1 189 ? 19.166 -10.159 -1.453 1.00 91.12 189 CYS A N 1
ATOM 1479 C CA . CYS A 1 189 ? 18.816 -8.746 -1.604 1.00 91.12 189 CYS A CA 1
ATOM 1480 C C . CYS A 1 189 ? 17.963 -8.421 -2.837 1.00 91.12 189 CYS A C 1
ATOM 1482 O O . CYS A 1 189 ? 17.730 -7.246 -3.137 1.00 91.12 189 CYS A O 1
ATOM 1484 N N . THR A 1 190 ? 17.503 -9.435 -3.569 1.00 96.12 190 THR A N 1
ATOM 1485 C CA . THR A 1 190 ? 16.682 -9.265 -4.770 1.00 96.12 190 THR A CA 1
ATOM 1486 C C . THR A 1 190 ? 15.277 -9.820 -4.581 1.00 96.12 190 THR A C 1
ATOM 1488 O O . THR A 1 190 ? 15.060 -10.710 -3.766 1.00 96.12 190 THR A O 1
ATOM 1491 N N . LEU A 1 191 ? 14.307 -9.272 -5.313 1.00 97.31 191 LEU A N 1
ATOM 1492 C CA . LEU A 1 191 ? 12.901 -9.658 -5.202 1.00 97.31 191 LEU A CA 1
ATOM 1493 C C . LEU A 1 191 ? 12.308 -9.961 -6.581 1.00 97.31 191 LEU A C 1
ATOM 1495 O O . LEU A 1 191 ? 12.754 -9.447 -7.615 1.00 97.31 191 LEU A O 1
ATOM 1499 N N . LYS A 1 192 ? 11.259 -10.776 -6.581 1.00 98.12 192 LYS A N 1
ATOM 1500 C CA . LYS A 1 192 ? 10.390 -11.069 -7.711 1.00 98.12 192 LYS A CA 1
ATOM 1501 C C . LYS A 1 192 ? 8.958 -11.169 -7.205 1.00 98.12 192 LYS A C 1
ATOM 1503 O O . LYS A 1 192 ? 8.570 -12.163 -6.596 1.00 98.12 192 LYS A O 1
ATOM 1508 N N . ASP A 1 193 ? 8.163 -10.163 -7.551 1.00 97.56 193 ASP A N 1
ATOM 1509 C CA . ASP A 1 193 ? 6.765 -10.052 -7.142 1.00 97.56 193 ASP A CA 1
ATOM 1510 C C . ASP A 1 193 ? 6.584 -10.129 -5.606 1.00 97.56 193 ASP A C 1
ATOM 1512 O O . ASP A 1 193 ? 5.944 -11.056 -5.096 1.00 97.56 193 ASP A O 1
ATOM 1516 N N . PRO A 1 194 ? 7.195 -9.191 -4.846 1.00 97.50 194 PRO A N 1
ATOM 1517 C CA . PRO A 1 194 ? 6.987 -9.101 -3.406 1.00 97.50 194 PRO A CA 1
ATOM 1518 C C . PRO A 1 194 ? 5.516 -8.815 -3.125 1.00 97.50 194 PRO A C 1
ATOM 1520 O O . PRO A 1 194 ? 4.953 -7.911 -3.733 1.00 97.50 194 PRO A O 1
ATOM 1523 N N . TYR A 1 195 ? 4.895 -9.583 -2.237 1.00 95.94 195 TYR A N 1
ATOM 1524 C CA . TYR A 1 195 ? 3.453 -9.534 -2.011 1.00 95.94 195 TYR A CA 1
ATOM 1525 C C . TYR A 1 195 ? 3.133 -9.034 -0.599 1.00 95.94 195 TYR A C 1
ATOM 1527 O O . TYR A 1 195 ? 3.206 -7.835 -0.346 1.00 95.94 195 TYR A O 1
ATOM 1535 N N . GLY A 1 196 ? 2.827 -9.953 0.322 1.00 95.69 196 GLY A N 1
ATOM 1536 C CA . GLY A 1 196 ? 2.570 -9.636 1.724 1.00 95.69 196 GLY A CA 1
ATOM 1537 C C . GLY A 1 196 ? 3.846 -9.303 2.494 1.00 95.69 196 GLY A C 1
ATOM 1538 O O . GLY A 1 196 ? 4.897 -9.904 2.246 1.00 95.69 196 GLY A O 1
ATOM 1539 N N . MET A 1 197 ? 3.743 -8.377 3.438 1.00 96.31 197 MET A N 1
ATOM 1540 C CA . MET A 1 197 ? 4.819 -7.967 4.329 1.00 96.31 197 MET A CA 1
ATOM 1541 C C . MET A 1 197 ? 4.369 -8.029 5.786 1.00 96.31 197 MET A C 1
ATOM 1543 O O . MET A 1 197 ? 3.193 -7.873 6.105 1.00 96.31 197 MET A O 1
ATOM 1547 N N . PHE A 1 198 ? 5.322 -8.245 6.682 1.00 94.75 198 PHE A N 1
ATOM 1548 C CA . PHE A 1 198 ? 5.105 -8.163 8.119 1.00 94.75 198 PHE A CA 1
ATOM 1549 C C . PHE A 1 198 ? 6.303 -7.466 8.751 1.00 94.75 198 PHE A C 1
ATOM 1551 O O . PHE A 1 198 ? 7.443 -7.817 8.452 1.00 94.75 198 PHE A O 1
ATOM 1558 N N . LEU A 1 199 ? 6.030 -6.460 9.575 1.00 92.69 199 LEU A N 1
ATOM 1559 C CA . LEU A 1 199 ? 7.037 -5.762 10.357 1.00 92.69 199 LEU A CA 1
ATOM 1560 C C . LEU A 1 199 ? 6.909 -6.252 11.796 1.00 92.69 199 LEU A C 1
ATOM 1562 O O . LEU A 1 199 ? 5.854 -6.077 12.407 1.00 92.69 199 LEU A O 1
ATOM 1566 N N . ASP A 1 200 ? 7.955 -6.912 12.270 1.00 92.00 200 ASP A N 1
ATOM 1567 C CA . ASP A 1 200 ? 8.104 -7.356 13.650 1.00 92.00 200 ASP A CA 1
ATOM 1568 C C . ASP A 1 200 ? 8.990 -6.341 14.360 1.00 92.00 200 ASP A C 1
ATOM 1570 O O . ASP A 1 200 ? 10.172 -6.242 14.043 1.00 92.00 200 ASP A O 1
ATOM 1574 N N . GLU A 1 201 ? 8.414 -5.533 15.235 1.00 89.50 201 GLU A N 1
ATOM 1575 C CA . GLU A 1 201 ? 9.157 -4.578 16.050 1.00 89.50 201 GLU A CA 1
ATOM 1576 C C . GLU A 1 201 ? 8.518 -4.505 17.434 1.00 89.50 201 GLU A C 1
ATOM 1578 O O . GLU A 1 201 ? 7.291 -4.578 17.566 1.00 89.50 201 GLU A O 1
ATOM 1583 N N . ASP A 1 202 ? 9.349 -4.347 18.454 1.00 86.69 202 ASP A N 1
ATOM 1584 C CA . ASP A 1 202 ? 8.917 -4.011 19.797 1.00 86.69 202 ASP A CA 1
ATOM 1585 C C . ASP A 1 202 ? 8.870 -2.477 19.937 1.00 86.69 202 ASP A C 1
ATOM 1587 O O . ASP A 1 202 ? 9.901 -1.793 19.885 1.00 86.69 202 ASP A O 1
ATOM 1591 N N . PRO A 1 203 ? 7.673 -1.880 20.074 1.00 76.88 203 PRO A N 1
ATOM 1592 C CA . PRO A 1 203 ? 7.563 -0.441 20.251 1.00 76.88 203 PRO A CA 1
ATOM 1593 C C . PRO A 1 203 ? 8.096 0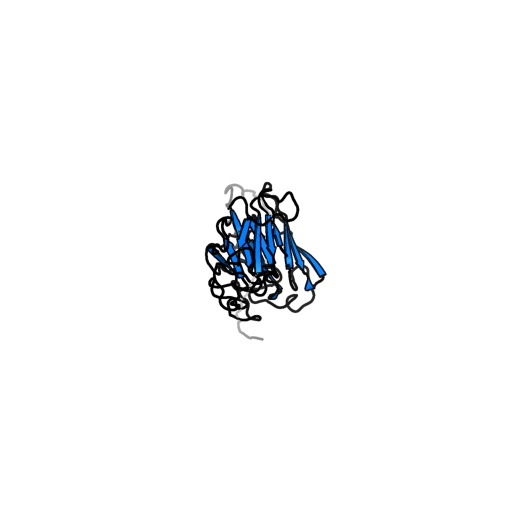.034 21.612 1.00 76.88 203 PRO A C 1
ATOM 1595 O O . PRO A 1 203 ? 8.398 1.220 21.739 1.00 76.88 203 PRO A O 1
ATOM 1598 N N . GLU A 1 204 ? 8.209 -0.851 22.610 1.00 83.56 204 GLU A N 1
ATOM 1599 C CA . GLU A 1 204 ? 8.696 -0.532 23.958 1.00 83.56 204 GLU A CA 1
ATOM 1600 C C . GLU A 1 204 ? 10.222 -0.664 24.086 1.00 83.56 204 GLU A C 1
ATOM 1602 O O . GLU A 1 204 ? 10.810 -0.054 24.982 1.00 83.56 204 GLU A O 1
ATOM 1607 N N . ASP A 1 205 ? 10.870 -1.410 23.187 1.00 87.19 205 ASP A N 1
ATOM 1608 C CA . ASP A 1 205 ? 12.324 -1.571 23.157 1.00 87.19 205 ASP A CA 1
ATOM 1609 C C . ASP A 1 205 ? 12.964 -0.595 22.158 1.00 87.19 205 ASP A C 1
ATOM 1611 O O . ASP A 1 205 ? 12.848 -0.719 20.938 1.00 87.19 205 ASP A O 1
ATOM 1615 N N . GLU A 1 206 ? 13.652 0.433 22.658 1.00 80.44 206 GLU A N 1
ATOM 1616 C CA . GLU A 1 206 ? 14.368 1.382 21.800 1.00 80.44 206 GLU A CA 1
ATOM 1617 C C . GLU A 1 206 ? 15.586 0.775 21.091 1.00 80.44 206 GLU A C 1
ATOM 1619 O O . GLU A 1 206 ? 16.014 1.328 20.075 1.00 80.44 206 GLU A O 1
ATOM 1624 N N . GLU A 1 207 ? 16.113 -0.345 21.589 1.00 83.94 207 GLU A N 1
ATOM 1625 C CA . GLU A 1 207 ? 17.249 -1.056 21.000 1.00 83.94 207 GLU A CA 1
ATOM 1626 C C . GLU A 1 207 ? 16.814 -2.083 19.942 1.00 83.94 207 GLU A C 1
ATOM 1628 O O . GLU A 1 207 ? 17.666 -2.614 19.225 1.00 83.94 207 GLU A O 1
ATOM 1633 N N . ASP A 1 208 ? 15.508 -2.343 19.793 1.00 84.19 208 ASP A N 1
ATOM 1634 C CA . ASP A 1 208 ? 15.022 -3.242 18.753 1.00 84.19 208 ASP A CA 1
ATOM 1635 C C . ASP A 1 208 ? 15.197 -2.623 17.357 1.00 84.19 208 ASP A C 1
ATOM 1637 O O . ASP A 1 208 ? 14.661 -1.565 16.996 1.00 84.19 208 ASP A O 1
ATOM 1641 N N . ASN A 1 209 ? 15.967 -3.325 16.532 1.00 80.81 209 ASN A N 1
ATOM 1642 C CA . ASN A 1 209 ? 16.198 -2.947 15.148 1.00 80.81 209 ASN A CA 1
ATOM 1643 C C . ASN A 1 209 ? 14.995 -3.252 14.247 1.00 80.81 209 ASN A C 1
ATOM 1645 O O . ASN A 1 209 ? 14.901 -2.653 13.173 1.00 80.81 209 ASN A O 1
ATOM 1649 N N . GLY A 1 210 ? 14.060 -4.093 14.698 1.00 87.69 210 GLY A N 1
ATOM 1650 C CA . GLY A 1 210 ? 12.883 -4.510 13.949 1.00 87.69 210 GLY A CA 1
ATOM 1651 C C . GLY A 1 210 ? 13.231 -5.371 12.731 1.00 87.69 210 GLY A C 1
ATOM 1652 O O . GLY A 1 210 ? 14.255 -5.199 12.073 1.00 87.69 210 GLY A O 1
ATOM 1653 N N . LYS A 1 211 ? 12.359 -6.315 12.384 1.00 91.75 211 LYS A N 1
ATOM 1654 C CA . LYS A 1 211 ? 12.552 -7.237 11.260 1.00 91.75 211 LYS A CA 1
ATOM 1655 C C . LYS A 1 211 ? 11.440 -7.084 10.245 1.00 91.75 211 LYS A C 1
ATOM 1657 O O . LYS A 1 211 ? 10.258 -7.224 10.560 1.00 91.75 211 LYS A O 1
ATOM 1662 N N . LEU A 1 212 ? 11.819 -6.873 8.989 1.00 94.44 212 LEU A N 1
ATOM 1663 C CA . LEU A 1 212 ? 10.878 -6.843 7.877 1.00 94.44 212 LEU A CA 1
ATOM 1664 C C . LEU A 1 212 ? 10.863 -8.195 7.161 1.00 94.44 212 LEU A C 1
ATOM 1666 O O . LEU A 1 212 ? 11.824 -8.586 6.497 1.00 94.44 212 LEU A O 1
ATOM 1670 N N . PHE A 1 213 ? 9.734 -8.885 7.242 1.00 96.25 213 PHE A N 1
ATOM 1671 C CA . PHE A 1 213 ? 9.458 -10.110 6.505 1.00 96.25 213 PHE A CA 1
ATOM 1672 C C . PHE A 1 213 ? 8.744 -9.766 5.202 1.00 96.25 213 PHE A C 1
ATOM 1674 O O . PHE A 1 213 ? 7.708 -9.103 5.207 1.00 96.25 213 PHE A O 1
ATOM 1681 N N . ILE A 1 214 ? 9.267 -10.253 4.078 1.00 97.06 214 ILE A N 1
ATOM 1682 C CA . ILE A 1 214 ? 8.711 -10.005 2.745 1.00 97.06 214 ILE A CA 1
ATOM 1683 C C . ILE A 1 214 ? 8.408 -11.342 2.076 1.00 97.06 214 ILE A C 1
ATOM 1685 O O . ILE A 1 214 ? 9.303 -12.159 1.847 1.00 97.06 214 ILE A O 1
ATOM 1689 N N . CYS A 1 215 ? 7.146 -11.556 1.708 1.00 97.19 215 CYS A N 1
ATOM 1690 C CA . CYS A 1 215 ? 6.741 -12.678 0.870 1.00 97.19 215 CYS A CA 1
ATOM 1691 C C . CYS A 1 215 ? 7.207 -12.439 -0.570 1.00 97.19 215 CYS A C 1
ATOM 1693 O O . CYS A 1 215 ? 6.537 -11.759 -1.347 1.00 97.19 215 CYS A O 1
ATOM 1695 N N . ASP A 1 216 ? 8.339 -13.024 -0.944 1.00 97.44 216 ASP A N 1
ATOM 1696 C CA . ASP A 1 216 ? 8.915 -12.958 -2.286 1.00 97.44 216 ASP A CA 1
ATOM 1697 C C . ASP A 1 216 ? 8.267 -14.028 -3.184 1.00 97.44 216 ASP A C 1
ATOM 1699 O O . ASP A 1 216 ? 8.843 -15.079 -3.503 1.00 97.44 216 ASP A O 1
ATOM 1703 N N . ARG A 1 217 ? 6.987 -13.793 -3.510 1.00 96.50 217 ARG A N 1
ATOM 1704 C CA . ARG A 1 217 ? 6.056 -14.795 -4.052 1.00 96.50 217 ARG A CA 1
ATOM 1705 C C . ARG A 1 217 ? 6.583 -15.447 -5.323 1.00 96.50 217 ARG A C 1
ATOM 1707 O O . ARG A 1 217 ? 6.489 -16.664 -5.480 1.00 96.50 217 ARG A O 1
ATOM 1714 N N . GLY A 1 218 ? 7.153 -14.660 -6.229 1.00 96.88 218 GLY A N 1
ATOM 1715 C CA . GLY A 1 218 ? 7.643 -15.147 -7.514 1.00 96.88 218 GLY A CA 1
ATOM 1716 C C . GLY A 1 218 ? 8.905 -16.010 -7.424 1.00 96.88 218 GLY A C 1
ATOM 1717 O O . GLY A 1 218 ? 9.215 -16.708 -8.398 1.00 96.88 218 GLY A O 1
ATOM 1718 N N . ASN A 1 219 ? 9.594 -15.987 -6.279 1.00 97.25 219 ASN A N 1
ATOM 1719 C CA . ASN A 1 219 ? 10.724 -16.854 -5.939 1.00 97.25 219 ASN A CA 1
ATOM 1720 C C . ASN A 1 219 ? 10.355 -17.943 -4.908 1.00 97.25 219 ASN A C 1
ATOM 1722 O O . ASN A 1 219 ? 11.218 -18.728 -4.529 1.00 97.25 219 ASN A O 1
ATOM 1726 N N . SER A 1 220 ? 9.085 -18.033 -4.482 1.00 96.31 220 SER A N 1
ATOM 1727 C CA . SER A 1 220 ? 8.591 -19.043 -3.526 1.00 96.31 220 SER A CA 1
ATOM 1728 C C . SER A 1 220 ? 9.355 -19.068 -2.195 1.00 96.31 220 SER A C 1
ATOM 1730 O O . SER A 1 220 ? 9.670 -20.136 -1.670 1.00 96.31 220 SER A O 1
ATOM 1732 N N . ARG A 1 221 ? 9.660 -17.888 -1.648 1.00 96.12 221 ARG A N 1
ATOM 1733 C CA . ARG A 1 221 ? 10.370 -17.740 -0.371 1.00 96.12 221 ARG A CA 1
ATOM 1734 C C . ARG A 1 221 ? 9.836 -16.563 0.442 1.00 96.12 221 ARG A C 1
ATOM 1736 O O . ARG A 1 221 ? 9.121 -15.710 -0.080 1.00 96.12 221 ARG A O 1
ATOM 1743 N N . VAL A 1 222 ? 10.234 -16.512 1.707 1.00 96.50 222 VAL A N 1
ATOM 1744 C CA . VAL A 1 222 ? 10.155 -15.308 2.538 1.00 96.50 222 VAL A CA 1
ATOM 1745 C C . VAL A 1 222 ? 11.578 -14.808 2.732 1.00 96.50 222 VAL A C 1
ATOM 1747 O O . VAL A 1 222 ? 12.467 -15.603 3.036 1.00 96.50 222 VAL A O 1
ATOM 1750 N N . VAL A 1 223 ? 11.797 -13.516 2.512 1.00 94.94 223 VAL A N 1
ATOM 1751 C CA . VAL A 1 223 ? 13.078 -12.864 2.791 1.00 94.94 223 VAL A CA 1
ATOM 1752 C C . VAL A 1 223 ? 12.918 -12.019 4.045 1.00 94.94 223 VAL A C 1
ATOM 1754 O O . VAL A 1 223 ? 11.884 -11.377 4.224 1.00 94.94 223 VAL A O 1
ATOM 1757 N N . ILE A 1 224 ? 13.924 -12.057 4.912 1.00 93.94 224 ILE A N 1
ATOM 1758 C CA . ILE A 1 224 ? 13.941 -11.339 6.183 1.00 93.94 224 ILE A CA 1
ATOM 1759 C C . ILE A 1 224 ? 15.031 -10.281 6.083 1.00 93.94 224 ILE A C 1
ATOM 1761 O O . ILE A 1 224 ? 16.195 -10.608 5.850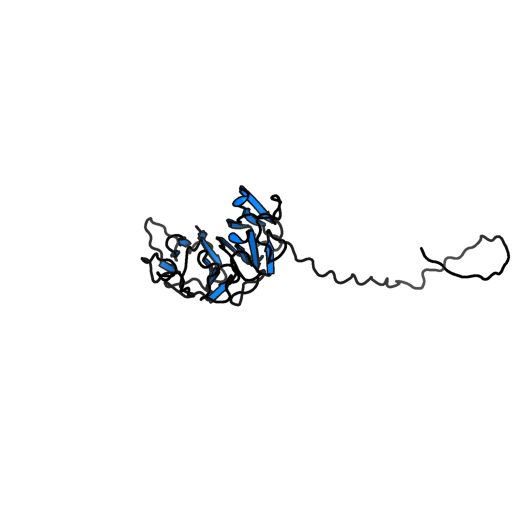 1.00 93.94 224 ILE A O 1
ATOM 1765 N N . TRP A 1 225 ? 14.640 -9.023 6.235 1.00 88.25 225 TRP A N 1
ATOM 1766 C CA . TRP A 1 225 ? 15.557 -7.911 6.433 1.00 88.25 225 TRP A CA 1
ATOM 1767 C C . TRP A 1 225 ? 15.650 -7.628 7.927 1.00 88.25 225 TRP A C 1
ATOM 1769 O O . TRP A 1 225 ? 14.697 -7.134 8.520 1.00 88.25 225 TRP A O 1
ATOM 1779 N N . GLU A 1 226 ? 16.790 -7.997 8.508 1.00 81.94 226 GLU A N 1
ATOM 1780 C CA . GLU A 1 226 ? 17.102 -7.831 9.937 1.00 81.94 226 GLU A CA 1
ATOM 1781 C C . GLU A 1 226 ? 17.432 -6.376 10.287 1.00 81.94 226 GLU A C 1
ATOM 1783 O O . GLU A 1 226 ? 17.144 -5.918 11.382 1.00 81.94 226 GLU A O 1
ATOM 1788 N N . GLU A 1 227 ? 18.029 -5.645 9.345 1.00 73.19 227 GLU A N 1
ATOM 1789 C CA . GLU A 1 227 ? 18.317 -4.221 9.472 1.00 73.19 227 GLU A CA 1
ATOM 1790 C C . GLU A 1 227 ? 18.059 -3.558 8.120 1.00 73.19 227 GLU A C 1
ATOM 1792 O O . GLU A 1 227 ? 18.434 -4.079 7.058 1.00 73.19 227 GLU A O 1
ATOM 1797 N N . LEU A 1 228 ? 17.387 -2.407 8.135 1.00 64.88 228 LEU A N 1
ATOM 1798 C CA . LEU A 1 228 ? 17.251 -1.612 6.923 1.00 64.88 228 LEU A CA 1
ATOM 1799 C C . LEU A 1 228 ? 18.625 -1.086 6.523 1.00 64.88 228 LEU A C 1
ATOM 1801 O O . LEU A 1 228 ? 19.360 -0.607 7.384 1.00 64.88 228 LEU A O 1
ATOM 1805 N N . PRO A 1 229 ? 18.975 -1.121 5.227 1.00 56.53 229 PRO A N 1
ATOM 1806 C CA . PRO A 1 229 ? 20.220 -0.530 4.778 1.00 56.53 229 PRO A CA 1
ATOM 1807 C C . PRO A 1 229 ? 20.202 0.962 5.112 1.00 56.53 229 PRO A C 1
ATOM 1809 O O . PRO A 1 229 ? 19.440 1.734 4.523 1.00 56.53 229 PRO A O 1
ATOM 1812 N N . GLU A 1 230 ? 21.049 1.376 6.052 1.00 51.66 230 GLU A N 1
ATOM 1813 C CA . GLU A 1 230 ? 21.337 2.789 6.211 1.00 51.66 230 GLU A CA 1
ATOM 1814 C C . GLU A 1 230 ? 22.000 3.276 4.917 1.00 51.66 230 GLU A C 1
ATOM 1816 O O . GLU A 1 230 ? 22.888 2.599 4.376 1.00 51.66 230 GLU A O 1
ATOM 1821 N N . PRO A 1 231 ? 21.577 4.424 4.357 1.00 44.84 231 PRO A N 1
ATOM 1822 C CA . PRO A 1 231 ? 22.369 5.043 3.312 1.00 44.84 231 PRO A CA 1
ATOM 1823 C C . PRO A 1 231 ? 23.762 5.246 3.897 1.00 44.84 231 PRO A C 1
ATOM 1825 O O . PRO A 1 231 ? 23.878 5.776 5.001 1.00 44.84 231 PRO A O 1
ATOM 1828 N N . LYS A 1 232 ? 24.804 4.795 3.184 1.00 39.06 232 LYS A N 1
ATOM 1829 C CA . LYS A 1 232 ? 26.188 5.088 3.564 1.00 39.06 232 LYS A CA 1
ATOM 1830 C C . LYS A 1 232 ? 26.238 6.579 3.853 1.00 39.06 232 LYS A C 1
ATOM 1832 O O . LYS A 1 232 ? 25.997 7.365 2.936 1.00 39.06 232 LYS A O 1
ATOM 1837 N N . SER A 1 233 ? 26.450 6.952 5.114 1.00 41.66 233 SER A N 1
ATOM 1838 C CA . SER A 1 233 ? 26.688 8.346 5.436 1.00 41.66 233 SER A CA 1
ATOM 1839 C C . SER A 1 233 ? 27.832 8.790 4.538 1.00 41.66 233 SER A C 1
ATOM 1841 O O . SER A 1 233 ? 28.782 8.030 4.315 1.00 41.66 233 SER A O 1
ATOM 1843 N N . ASP A 1 234 ? 27.711 9.977 3.949 1.00 44.56 234 ASP A N 1
ATOM 1844 C CA . ASP A 1 234 ? 28.873 10.630 3.376 1.00 44.56 234 ASP A CA 1
ATOM 1845 C C . ASP A 1 234 ? 29.901 10.664 4.504 1.00 44.56 234 ASP A C 1
ATOM 1847 O O . ASP A 1 234 ? 29.742 11.410 5.474 1.00 44.56 234 ASP A O 1
ATOM 1851 N N . GLN A 1 235 ? 30.893 9.773 4.440 1.00 38.16 235 GLN A N 1
ATOM 1852 C CA . GLN A 1 235 ? 32.017 9.805 5.350 1.00 38.16 235 GLN A CA 1
ATOM 1853 C C . GLN A 1 235 ? 32.650 11.167 5.109 1.00 38.16 235 GLN A C 1
ATOM 1855 O O . GLN A 1 235 ? 33.344 11.379 4.113 1.00 38.16 235 GLN A O 1
ATOM 1860 N N . LYS A 1 236 ? 32.352 12.127 5.991 1.00 41.69 236 LYS A N 1
ATOM 1861 C CA . LYS A 1 236 ? 33.199 13.302 6.127 1.00 41.69 236 LYS A CA 1
ATOM 1862 C C . LYS A 1 236 ? 34.612 12.748 6.299 1.00 41.69 236 LYS A C 1
ATOM 1864 O O . LYS A 1 236 ? 34.770 11.837 7.115 1.00 41.69 236 LYS A O 1
ATOM 1869 N N . PRO A 1 237 ? 35.597 13.213 5.514 1.00 43.50 237 PRO A N 1
ATOM 1870 C CA . PRO A 1 237 ? 36.964 12.758 5.695 1.00 43.50 237 PRO A CA 1
ATOM 1871 C C . PRO A 1 237 ? 37.316 12.947 7.169 1.00 43.50 237 PRO A C 1
ATOM 1873 O O . PRO A 1 237 ? 37.053 14.020 7.716 1.00 43.50 237 PRO A O 1
ATOM 1876 N N . GLU A 1 238 ? 37.804 11.880 7.804 1.00 46.47 238 GLU A N 1
ATOM 1877 C CA . GLU A 1 238 ? 38.297 11.927 9.176 1.00 46.47 238 GLU A CA 1
ATOM 1878 C C . GLU A 1 238 ? 39.234 13.134 9.282 1.00 46.47 238 GLU A C 1
ATOM 1880 O O . GLU A 1 238 ? 40.219 13.232 8.543 1.00 46.47 238 GLU A O 1
ATOM 1885 N N . GLU A 1 239 ? 38.893 14.102 10.138 1.00 47.81 239 GLU A N 1
ATOM 1886 C CA . GLU A 1 239 ? 39.865 15.114 10.522 1.00 47.81 239 GLU A CA 1
ATOM 1887 C C . GLU A 1 239 ? 41.000 14.353 11.205 1.00 47.81 239 GLU A C 1
ATOM 1889 O O . GLU A 1 239 ? 40.807 13.754 12.260 1.00 47.81 239 GLU A O 1
ATOM 1894 N N . LEU A 1 240 ? 42.155 14.300 10.537 1.00 47.72 240 LEU A N 1
ATOM 1895 C CA . LEU A 1 240 ? 43.401 13.789 11.094 1.00 47.72 240 LEU A CA 1
ATOM 1896 C C . LEU A 1 240 ? 43.635 14.495 12.427 1.00 47.72 240 LEU A C 1
ATOM 1898 O O . LEU A 1 240 ? 43.970 15.679 12.445 1.00 47.72 240 LEU A O 1
ATOM 1902 N N . ASP A 1 241 ? 43.436 13.758 13.515 1.00 45.78 241 ASP A N 1
ATOM 1903 C CA . ASP A 1 241 ? 43.652 14.231 14.872 1.00 45.78 241 ASP A CA 1
ATOM 1904 C C . ASP A 1 241 ? 45.116 14.674 14.977 1.00 45.78 241 ASP A C 1
ATOM 1906 O O . ASP A 1 241 ? 46.050 13.868 14.896 1.00 45.78 241 ASP A O 1
ATOM 1910 N N . HIS A 1 242 ? 45.341 15.986 15.025 1.00 49.81 242 HIS A N 1
ATOM 1911 C CA . HIS A 1 242 ? 46.673 16.529 15.229 1.00 49.81 242 HIS A CA 1
ATOM 1912 C C . HIS A 1 242 ? 47.077 16.168 16.660 1.00 49.81 242 HIS A C 1
ATOM 1914 O O . HIS A 1 242 ? 46.413 16.634 17.588 1.00 49.81 242 HIS A O 1
ATOM 1920 N N . PRO A 1 243 ? 48.142 15.378 16.887 1.00 47.00 243 PRO A N 1
ATOM 1921 C CA . PRO A 1 243 ? 48.535 15.035 18.242 1.00 47.00 243 PRO A CA 1
ATOM 1922 C C . PRO A 1 243 ? 48.918 16.320 18.978 1.00 47.00 243 PRO A C 1
ATOM 1924 O O . PRO A 1 243 ? 49.893 16.994 18.634 1.00 47.00 243 PRO A O 1
ATOM 1927 N N . THR A 1 244 ? 48.141 16.679 19.995 1.00 50.34 244 THR A N 1
ATOM 1928 C CA . THR A 1 244 ? 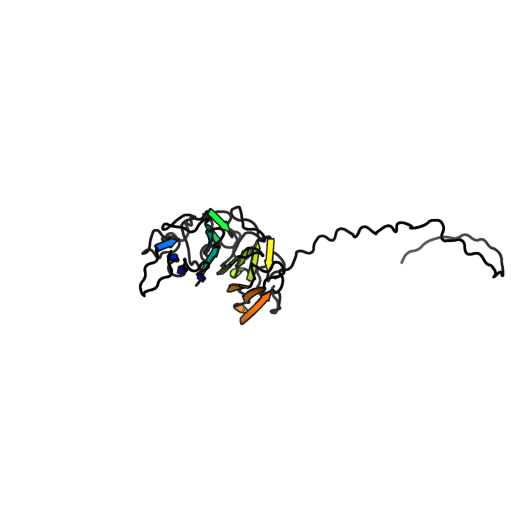48.541 17.693 20.964 1.00 50.34 244 THR A CA 1
ATOM 1929 C C . THR A 1 244 ? 49.716 17.129 21.753 1.00 50.34 244 THR A C 1
ATOM 1931 O O . THR A 1 244 ? 49.558 16.136 22.458 1.00 50.34 244 THR A O 1
ATOM 1934 N N . MET A 1 245 ? 50.902 17.731 21.614 1.00 43.97 245 MET A N 1
ATOM 1935 C CA . MET A 1 245 ? 52.049 17.394 22.459 1.00 43.97 245 MET A CA 1
ATOM 1936 C C . MET A 1 245 ? 51.706 17.712 23.916 1.00 43.97 245 MET A C 1
ATOM 1938 O O . MET A 1 245 ? 51.688 18.877 24.317 1.00 43.97 245 MET A O 1
ATOM 1942 N N . GLU A 1 246 ? 51.434 16.675 24.700 1.00 51.28 246 GLU A N 1
ATOM 1943 C CA . GLU A 1 246 ? 51.492 16.756 26.151 1.00 51.28 246 GLU A CA 1
ATOM 1944 C C . GLU A 1 246 ? 52.970 16.705 26.559 1.00 51.28 246 GLU A C 1
ATOM 1946 O O . GLU A 1 246 ? 53.639 15.692 26.388 1.00 51.28 246 GLU A O 1
ATOM 1951 N N . ASP A 1 247 ? 53.446 17.833 27.087 1.00 51.84 247 ASP A N 1
ATOM 1952 C CA . ASP A 1 247 ? 54.707 18.011 27.818 1.00 51.84 247 ASP A CA 1
ATOM 1953 C C . ASP A 1 247 ? 56.005 18.267 26.999 1.00 51.84 247 ASP A C 1
ATOM 1955 O O . ASP A 1 247 ? 56.660 17.340 26.519 1.00 51.84 247 ASP A O 1
ATOM 1959 N N . PRO A 1 248 ? 56.445 19.541 26.878 1.00 48.28 248 PRO A N 1
ATOM 1960 C CA . PRO A 1 248 ? 57.715 19.917 26.249 1.00 48.28 248 PRO A CA 1
ATOM 1961 C C . PRO A 1 248 ? 58.989 19.542 27.029 1.00 48.28 248 PRO A C 1
ATOM 1963 O O . PRO A 1 248 ? 60.078 19.801 26.517 1.00 48.28 248 PRO A O 1
ATOM 1966 N N . GLU A 1 249 ? 58.911 18.989 28.247 1.00 50.44 249 GLU A N 1
ATOM 1967 C CA . GLU A 1 249 ? 60.103 18.790 29.095 1.00 50.44 249 GLU A CA 1
ATOM 1968 C C . GLU A 1 249 ? 60.630 17.343 29.168 1.00 50.44 249 GLU A C 1
ATOM 1970 O O . GLU A 1 249 ? 61.610 17.078 29.864 1.00 50.44 249 GLU A O 1
ATOM 1975 N N . LEU A 1 250 ? 60.064 16.398 28.410 1.00 47.03 250 LEU A N 1
ATOM 1976 C CA . LEU A 1 250 ? 60.390 14.966 28.540 1.00 47.03 250 LEU A CA 1
ATOM 1977 C C . LEU A 1 250 ? 61.443 14.401 27.564 1.00 47.03 250 LEU A C 1
ATOM 1979 O O . LEU A 1 250 ? 61.579 13.184 27.454 1.00 47.03 250 LEU A O 1
ATOM 1983 N N . LEU A 1 251 ? 62.247 15.242 26.902 1.00 44.16 251 LEU A N 1
ATOM 1984 C CA . LEU A 1 251 ? 63.363 14.775 26.061 1.00 44.16 251 LEU A CA 1
ATOM 1985 C C . LEU A 1 251 ? 64.711 15.402 26.451 1.00 44.16 251 LEU A C 1
ATOM 1987 O O . LEU A 1 251 ? 65.379 16.064 25.663 1.00 44.16 251 LEU A O 1
ATOM 1991 N N . MET A 1 252 ? 65.140 15.143 27.687 1.00 41.41 252 MET A N 1
ATOM 1992 C CA . MET A 1 252 ? 66.561 15.150 28.043 1.00 41.41 252 MET A CA 1
ATOM 1993 C C . MET A 1 252 ? 66.954 13.789 28.618 1.00 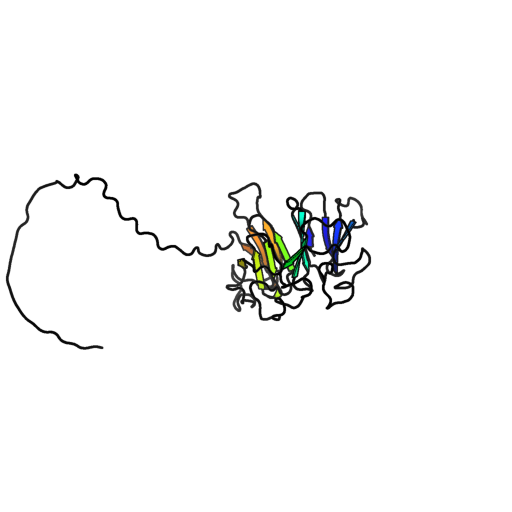41.41 252 MET A C 1
ATOM 1995 O O . MET A 1 252 ? 66.741 13.503 29.793 1.00 41.41 252 MET A O 1
ATOM 1999 N N . GLY A 1 253 ? 67.551 12.964 27.763 1.00 39.81 253 GLY A N 1
ATOM 2000 C CA . GLY A 1 253 ? 68.321 11.782 28.128 1.00 39.81 253 GLY A CA 1
ATOM 2001 C C . GLY A 1 253 ? 69.551 11.739 27.231 1.00 39.81 253 GLY A C 1
ATOM 2002 O O . GLY A 1 253 ? 69.444 11.427 26.051 1.00 39.81 253 GLY A O 1
ATOM 2003 N N . VAL A 1 254 ? 70.671 12.177 27.794 1.00 37.88 254 VAL A N 1
ATOM 2004 C CA . VAL A 1 254 ? 72.024 12.189 27.226 1.00 37.88 254 VAL A CA 1
ATOM 2005 C C . VAL A 1 254 ? 72.646 10.786 27.218 1.00 37.88 254 VAL A C 1
ATOM 2007 O O . VAL A 1 254 ? 72.202 9.922 27.973 1.00 37.88 254 VAL A O 1
ATOM 2010 N N . ASP A 1 255 ? 73.680 10.655 26.377 1.00 38.72 255 ASP A N 1
ATOM 2011 C CA . ASP A 1 255 ? 74.808 9.696 26.364 1.00 38.72 255 ASP A CA 1
ATOM 2012 C C . ASP A 1 255 ? 74.827 8.864 25.068 1.00 38.72 255 ASP A C 1
ATOM 2014 O O . ASP A 1 255 ? 73.957 8.034 24.822 1.00 38.72 255 ASP A O 1
ATOM 2018 N N . GLU A 1 256 ? 75.609 9.271 24.065 1.00 39.66 256 GLU A N 1
ATOM 2019 C CA . GLU A 1 256 ? 77.071 9.121 23.886 1.00 39.66 256 GLU A CA 1
ATOM 2020 C C . GLU A 1 256 ? 77.416 7.878 23.037 1.00 39.66 256 GLU A C 1
ATOM 2022 O O . GLU A 1 256 ? 76.930 6.774 23.263 1.00 39.66 256 GLU A O 1
ATOM 2027 N N . ASP A 1 257 ? 78.284 8.133 22.054 1.00 38.03 257 ASP A N 1
ATOM 2028 C CA . ASP A 1 257 ? 79.171 7.206 21.345 1.00 38.03 257 ASP A CA 1
ATOM 2029 C C . ASP A 1 257 ? 78.601 6.244 20.289 1.00 38.03 257 ASP A C 1
ATOM 2031 O O . ASP A 1 257 ? 78.229 5.109 20.574 1.00 38.03 257 ASP A O 1
ATOM 2035 N N . PHE A 1 258 ? 78.738 6.635 19.014 1.00 38.75 258 PHE A N 1
ATOM 2036 C CA . PHE A 1 258 ? 79.583 5.866 18.085 1.00 38.75 258 PHE A CA 1
ATOM 2037 C C . PHE A 1 258 ? 79.967 6.721 16.864 1.00 38.75 258 PHE A C 1
ATOM 2039 O O . PHE A 1 258 ? 79.132 7.016 16.009 1.00 38.75 258 PHE A O 1
ATOM 2046 N N . MET A 1 259 ? 81.233 7.141 16.811 1.00 42.47 259 MET A N 1
ATOM 2047 C CA . MET A 1 259 ? 81.890 7.564 15.572 1.00 42.47 259 MET A CA 1
ATOM 2048 C C . MET A 1 259 ? 82.226 6.321 14.735 1.00 42.47 259 MET A C 1
ATOM 2050 O O . MET A 1 259 ? 82.522 5.279 15.317 1.00 42.47 259 MET A O 1
ATOM 2054 N N . ASP A 1 260 ? 82.162 6.400 13.406 1.00 40.22 260 ASP A N 1
ATOM 2055 C CA . ASP A 1 260 ? 83.370 6.553 12.574 1.00 40.22 260 ASP A CA 1
ATOM 2056 C C . ASP A 1 260 ? 83.079 6.405 11.065 1.00 40.22 260 ASP A C 1
ATOM 2058 O O . ASP A 1 260 ? 82.163 5.690 10.652 1.00 40.22 260 ASP A O 1
ATOM 2062 N N . ASP A 1 261 ? 83.947 7.093 10.315 1.00 40.75 261 ASP A N 1
ATOM 2063 C CA . ASP A 1 261 ? 84.424 6.872 8.939 1.00 40.75 261 ASP A CA 1
ATOM 2064 C C . ASP A 1 261 ? 83.558 7.361 7.758 1.00 40.75 261 ASP A C 1
ATOM 2066 O O . ASP A 1 261 ? 82.447 6.889 7.525 1.00 40.75 261 ASP A O 1
ATOM 2070 N N . GLU A 1 262 ? 83.951 8.483 7.121 1.00 40.97 262 GLU A N 1
ATOM 2071 C CA . GLU A 1 262 ? 84.864 8.596 5.940 1.00 40.97 262 GLU A CA 1
ATOM 2072 C C . GLU A 1 262 ? 84.084 8.306 4.632 1.00 40.97 262 GLU A C 1
ATOM 2074 O O . GLU A 1 262 ? 83.255 7.408 4.590 1.00 40.97 262 GLU A O 1
ATOM 2079 N N . GLU A 1 263 ? 84.194 8.999 3.498 1.00 40.69 263 GLU A N 1
ATOM 2080 C CA . GLU A 1 263 ? 85.107 10.001 2.943 1.00 40.69 263 GLU A CA 1
ATOM 2081 C C . GLU A 1 263 ? 84.427 10.579 1.665 1.00 40.69 263 GLU A C 1
ATOM 2083 O O . GLU A 1 263 ? 83.556 9.931 1.085 1.00 40.69 263 GLU A O 1
ATOM 2088 N N . GLU A 1 264 ? 84.830 11.803 1.299 1.00 38.81 264 GLU A N 1
ATOM 2089 C CA . GLU A 1 264 ? 85.078 12.387 -0.046 1.00 38.81 264 GLU A CA 1
ATOM 2090 C C . GLU A 1 264 ? 84.108 12.169 -1.238 1.00 38.81 264 GLU A C 1
ATOM 2092 O O . GLU A 1 264 ? 83.701 11.068 -1.586 1.00 38.81 264 GLU A O 1
ATOM 2097 N N . GLU A 1 265 ? 83.567 13.271 -1.778 1.00 38.28 265 GLU A N 1
ATOM 2098 C CA . GLU A 1 265 ? 83.964 13.936 -3.049 1.00 38.28 265 GLU A CA 1
ATOM 2099 C C . GLU A 1 265 ? 83.457 13.198 -4.305 1.00 38.28 265 GLU A C 1
ATOM 2101 O O . GLU A 1 265 ? 83.837 12.071 -4.594 1.00 38.28 265 GLU A O 1
ATOM 2106 N N . ASP A 1 266 ? 82.531 13.809 -5.051 1.00 41.03 266 ASP A N 1
ATOM 2107 C CA . ASP A 1 266 ? 82.869 14.495 -6.308 1.00 41.03 266 ASP A CA 1
ATOM 2108 C C . ASP A 1 266 ? 81.638 14.813 -7.169 1.00 41.03 266 ASP A C 1
ATOM 2110 O O . ASP A 1 266 ? 80.570 14.201 -7.095 1.00 41.03 266 ASP A O 1
ATOM 2114 N N . GLU A 1 267 ?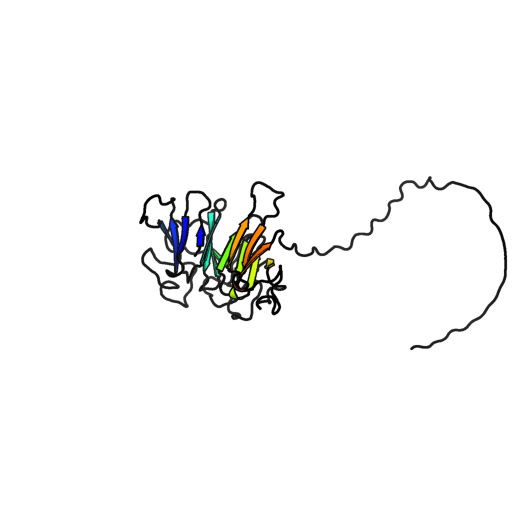 81.840 15.863 -7.954 1.00 42.84 267 GLU A N 1
ATOM 2115 C CA . GLU A 1 267 ? 80.997 16.457 -8.981 1.00 42.84 267 GLU A CA 1
ATOM 2116 C C . GLU A 1 267 ? 80.530 15.435 -10.039 1.00 42.84 267 GLU A C 1
ATOM 2118 O O . GLU A 1 267 ? 81.256 14.513 -10.394 1.00 42.84 267 GLU A O 1
ATOM 2123 N N . ASP A 1 268 ? 79.320 15.603 -10.583 1.00 42.84 268 ASP A N 1
ATOM 2124 C CA . ASP A 1 268 ? 79.178 15.990 -11.995 1.00 42.84 268 ASP A CA 1
ATOM 2125 C C . ASP A 1 268 ? 77.719 16.028 -12.479 1.00 42.84 268 ASP A C 1
ATOM 2127 O O . ASP A 1 268 ? 76.834 15.264 -12.085 1.00 42.84 268 ASP A O 1
ATOM 2131 N N . GLU A 1 269 ? 77.503 16.996 -13.362 1.00 44.50 269 GLU A N 1
ATOM 2132 C CA . GLU A 1 269 ? 76.321 17.243 -14.172 1.00 44.50 269 GLU A CA 1
ATOM 2133 C C . GLU A 1 269 ? 75.964 16.045 -15.072 1.00 44.50 269 GLU A C 1
ATOM 2135 O O . GLU A 1 269 ? 76.836 15.434 -15.673 1.00 44.50 269 GLU A O 1
ATOM 2140 N N . GLU A 1 270 ? 74.668 15.769 -15.253 1.00 42.50 270 GLU A N 1
ATOM 2141 C CA . GLU A 1 270 ? 74.004 15.736 -16.573 1.00 42.50 270 GLU A CA 1
ATOM 2142 C C . GLU A 1 270 ? 72.572 15.180 -16.448 1.00 42.50 270 GLU A C 1
ATOM 2144 O O . GLU A 1 270 ? 72.326 14.020 -16.128 1.00 42.50 270 GLU A O 1
ATOM 2149 N N . ALA A 1 271 ? 71.591 16.020 -16.778 1.00 46.38 271 ALA A N 1
ATOM 2150 C CA . ALA A 1 271 ? 70.332 15.574 -17.374 1.00 46.38 271 ALA A CA 1
ATOM 2151 C C . ALA A 1 271 ? 70.529 15.652 -18.903 1.00 46.38 271 ALA A C 1
ATOM 2153 O O . ALA A 1 271 ? 71.186 16.604 -19.336 1.00 46.38 271 ALA A O 1
ATOM 2154 N N . PRO A 1 272 ? 69.922 14.792 -19.757 1.00 51.75 272 PRO A N 1
ATOM 2155 C CA . PRO A 1 272 ? 68.459 14.790 -19.878 1.00 51.75 272 PRO A CA 1
ATOM 2156 C C . PRO A 1 272 ? 67.777 13.483 -20.367 1.00 51.75 272 PRO A C 1
ATOM 2158 O O . PRO A 1 272 ? 68.388 12.614 -20.968 1.00 51.75 272 PRO A O 1
ATOM 2161 N N . LYS A 1 273 ? 66.444 13.457 -20.181 1.00 45.28 273 LYS A N 1
ATOM 2162 C CA . LYS A 1 273 ? 65.378 12.911 -21.062 1.00 45.28 273 LYS A CA 1
ATOM 2163 C C . LYS A 1 273 ? 65.585 11.533 -21.731 1.00 45.28 273 LYS A C 1
ATOM 2165 O O . LYS A 1 273 ? 66.396 11.400 -22.630 1.00 45.28 273 LYS A O 1
ATOM 2170 N N . GLU A 1 274 ? 64.633 10.618 -21.540 1.00 40.88 274 GLU A N 1
ATOM 2171 C CA . GLU A 1 274 ? 63.490 10.440 -22.459 1.00 40.88 274 GLU A CA 1
ATOM 2172 C C . GLU A 1 274 ? 62.497 9.373 -21.966 1.00 40.88 274 GLU A C 1
ATOM 2174 O O . GLU A 1 274 ? 62.791 8.546 -21.109 1.00 40.88 274 GLU A O 1
ATOM 2179 N N . LEU A 1 275 ? 61.285 9.488 -22.507 1.00 43.97 275 LEU A N 1
ATOM 2180 C CA . LEU A 1 275 ? 60.100 8.663 -22.309 1.00 43.97 275 LEU A CA 1
ATOM 2181 C C . LEU A 1 275 ? 60.228 7.277 -22.962 1.00 43.97 275 LEU A C 1
ATOM 2183 O O . LEU A 1 275 ? 60.660 7.193 -24.110 1.00 43.97 275 LEU A O 1
ATOM 2187 N N . ALA A 1 276 ? 59.686 6.253 -22.298 1.00 44.88 276 ALA A N 1
ATOM 2188 C CA . ALA A 1 276 ? 58.742 5.272 -22.854 1.00 44.88 276 ALA A CA 1
ATOM 2189 C C . ALA A 1 276 ? 58.130 4.445 -21.715 1.00 44.88 276 ALA A C 1
ATOM 2191 O O . ALA A 1 276 ? 58.907 3.968 -20.859 1.00 44.88 276 ALA A O 1
#

Radius of gyration: 29.97 Å; chains: 1; bounding box: 110×39×52 Å

Secondary structure (DSSP, 8-state):
--EE-SSSS-EEEEEGGGTEEEEESS---STTPPPSEEESSSSSS--SGGGG-SS---TT--SSEEEEEEETTTTEEEEEEGGGTEEEEESS---STTPPPSEEEBSSSTT--SGGGGT-TT---SSB-SSEEEEEEETTEEEEEEGGGTEEEEESS---STTPPPSEEESSSSTT--SGGGGS---TT--SSEEEEEEE--SS-TT---EEEEEEGGGTEEEEESS--------PPP---------TT---------------------------

Sequence (276 aa):
FGIRSGDDQHVLVADKDNHRVLIWQKIPFNDGWNADVCLGQFGMDEREANRGDFDNVTPETLSFPTSVFFHPETGKVFVVDQGNNRVLIWDKLPSNNGVPANLVLGQKDFYSRDANGGLGALRCDAVGMNFPTDLVYGRKGLFVSDSGNNRVLVWKELPTENGQPADLVIGQNTFSGHKFNRWGEPSECTLKDPYGMFLDEDPEDEEDNGKLFICDRGNSRVVIWEELPEPKSDQKPEELDHPTMEDPELLMGVDEDFMDDEEEEDEDEEAPKELA

Foldseek 3Di:
DAWDDDPQQKIWDQPQQQFWIFIARGDDPDPPDHGQEIAQEPDDPHRDFNSPPPQFFAQRHAHRWAYWDADVVQQKIWIRRQSQQKIFIARHPDRYYSDGGPEIFQEQHRNHRAAQNPPHLQFFAQTHAHRWHYWDADCQAIWIRRQSQFKIFGASDPDDHYSDGGPDIFQDPHRNRRDFNSPDDDDLGHAHRWHDKDWAFDPVDPPQQIKIWICRPVVRDIHIDRHDDDDPPPPPPPPPPDDDDDDPPPPDDDDDDDDDDDDDDDDDDDDDDDDD

pLDDT: mean 85.69, std 19.85, range [37.88, 98.75]